Protein AF-0000000084545210 (afdb_homodimer)

pLDDT: mean 89.33, std 13.88, range [38.0, 98.88]

Organism: NCBI:txid1582439

Solvent-accessible surface area (backbone atoms only — not comparable to full-atom values): 15357 Å² total; per-residue (Å²): 129,87,79,55,38,31,64,78,63,39,42,67,84,65,51,70,41,52,32,75,40,27,39,23,60,49,23,38,51,28,49,75,68,40,41,64,48,37,37,26,18,59,96,79,32,74,47,21,37,39,42,34,61,42,50,30,52,59,26,36,36,63,65,52,62,51,75,41,38,40,52,81,65,37,47,68,79,57,68,67,43,48,46,83,38,36,47,64,56,51,52,50,49,27,61,76,70,69,48,58,71,39,41,21,38,52,97,73,33,80,64,24,36,40,36,55,63,57,50,37,48,62,20,70,78,45,77,46,71,65,32,44,50,51,34,51,57,47,43,66,66,66,61,80,89,129,88,78,55,37,31,64,80,62,40,42,69,87,65,51,70,43,53,33,75,42,28,39,25,61,50,22,38,49,28,51,76,68,39,41,62,48,35,37,25,18,58,96,77,32,74,47,21,37,39,41,33,60,41,48,31,51,60,25,37,37,64,66,52,62,51,74,42,39,41,53,80,64,38,46,68,78,56,67,65,42,50,45,82,38,37,47,65,58,51,52,51,50,27,61,76,70,70,49,57,69,38,41,21,37,52,97,72,32,80,63,23,36,38,36,55,64,56,50,38,49,60,19,68,80,52,64,47,71,65,31,42,51,52,34,52,58,48,41,66,66,68,62,82,89

Foldseek 3Di:
DPFAFLLNQFAQLAAEEEQQAFQVVVVVVCVVSVHFKYFYDHPQFGAFMDGVVLCVVVNVVVPHDRRDGNNVRTDDRAAAAERGHGVLVVLVCCLVVLHFKHFYDDPRHTRGIDGLVSLLVVLVVDDDPVSVVSNVSSVVSVPDD/DPFAFLLNQFAQLAAEEEQQAFQVVVVVVCVVSVHFKYFYDHPQFGAFMDGVVLCVVVNVVVPHDRRDGNNVRTDDRAAAAERGHGVLVVLVCCLVVLHFKHFYDDPRHGRGIDGLVSLLVVLVVDDDPVSVVSNVSSVVSVPDD

Structure (mmCIF, N/CA/C/O backbone):
data_AF-0000000084545210-model_v1
#
loop_
_entity.id
_entity.type
_entity.pdbx_description
1 polymer 'Signal-transduction protein'
#
loop_
_atom_site.group_PDB
_atom_site.id
_atom_site.type_symbol
_atom_site.label_atom_id
_atom_site.label_alt_id
_atom_site.label_comp_id
_atom_site.label_asym_id
_atom_site.label_entity_id
_atom_site.label_seq_id
_atom_site.pdbx_PDB_ins_code
_atom_site.Cartn_x
_atom_site.Cartn_y
_atom_site.Cartn_z
_atom_site.occupancy
_atom_site.B_iso_or_equiv
_atom_site.auth_seq_id
_atom_site.auth_comp_id
_atom_site.auth_asym_id
_atom_site.auth_atom_id
_atom_site.pdbx_PDB_model_num
ATOM 1 N N . MET A 1 1 ? -19.828 21.391 15.289 1 43 1 MET A N 1
ATOM 2 C CA . MET A 1 1 ? -18.703 20.672 14.672 1 43 1 MET A CA 1
ATOM 3 C C . MET A 1 1 ? -19.203 19.719 13.594 1 43 1 MET A C 1
ATOM 5 O O . MET A 1 1 ? -19.984 18.797 13.883 1 43 1 MET A O 1
ATOM 9 N N . ASP A 1 2 ? -19.297 20.219 12.328 1 61.5 2 ASP A N 1
ATOM 10 C CA . ASP A 1 2 ? -20.078 19.484 11.344 1 61.5 2 ASP A CA 1
ATOM 11 C C . ASP A 1 2 ? -19.453 18.125 11.055 1 61.5 2 ASP A C 1
ATOM 13 O O . ASP A 1 2 ? -18.234 18.016 10.922 1 61.5 2 ASP A O 1
ATOM 17 N N . ASN A 1 3 ? -20.047 17.016 11.617 1 80.12 3 ASN A N 1
ATOM 18 C CA . ASN A 1 3 ? -19.594 15.633 11.461 1 80.12 3 ASN A CA 1
ATOM 19 C C . ASN A 1 3 ? -19.422 15.266 9.992 1 80.12 3 ASN A C 1
ATOM 21 O O . ASN A 1 3 ? -20.281 15.547 9.164 1 80.12 3 ASN A O 1
ATOM 25 N N . THR A 1 4 ? -18.188 15.031 9.594 1 88.5 4 THR A N 1
ATOM 26 C CA . THR A 1 4 ? -17.969 14.469 8.273 1 88.5 4 THR A CA 1
ATOM 27 C C . THR A 1 4 ? -18.297 12.977 8.25 1 88.5 4 THR A C 1
ATOM 29 O O . THR A 1 4 ? -17.812 12.219 9.102 1 88.5 4 THR A O 1
ATOM 32 N N . PHE A 1 5 ? -19.172 12.602 7.293 1 94.19 5 PHE A N 1
ATOM 33 C CA . PHE A 1 5 ? -19.641 11.227 7.246 1 94.19 5 PHE A CA 1
ATOM 34 C C . PHE A 1 5 ? -18.828 10.414 6.238 1 94.19 5 PHE A C 1
ATOM 36 O O . PHE A 1 5 ? -18.281 10.969 5.289 1 94.19 5 PHE A O 1
ATOM 43 N N . VAL A 1 6 ? -18.781 9.086 6.48 1 95.75 6 VAL A N 1
ATOM 44 C CA . VAL A 1 6 ? -18.062 8.141 5.625 1 95.75 6 VAL A CA 1
ATOM 45 C C . VAL A 1 6 ? -18.562 8.273 4.188 1 95.75 6 VAL A C 1
ATOM 47 O O . VAL A 1 6 ? -17.766 8.273 3.248 1 95.75 6 VAL A O 1
ATOM 50 N N . SER A 1 7 ? -19.812 8.484 4.012 1 95.81 7 SER A N 1
ATOM 51 C CA . SER A 1 7 ? -20.422 8.578 2.691 1 95.81 7 SER A CA 1
ATOM 52 C C . SER A 1 7 ? -19.844 9.742 1.895 1 95.81 7 SER A C 1
ATOM 54 O O . SER A 1 7 ? -19.859 9.719 0.662 1 95.81 7 SER A O 1
ATOM 56 N N . GLN A 1 8 ? -19.297 10.703 2.525 1 93.19 8 GLN A N 1
ATOM 57 C CA . GLN A 1 8 ? -18.812 11.914 1.883 1 93.19 8 GLN A CA 1
ATOM 58 C C . GLN A 1 8 ? -17.359 11.758 1.45 1 93.19 8 GLN A C 1
ATOM 60 O O . GLN A 1 8 ? -16.844 12.555 0.665 1 93.19 8 GLN A O 1
ATOM 65 N N . VAL A 1 9 ? -16.703 10.727 1.947 1 91.56 9 VAL A N 1
ATOM 66 C CA . VAL A 1 9 ? -15.266 10.625 1.767 1 91.56 9 VAL A CA 1
ATOM 67 C C . VAL A 1 9 ? -14.93 9.352 0.999 1 91.56 9 VAL A C 1
ATOM 69 O O . VAL A 1 9 ? -13.953 9.305 0.246 1 91.56 9 VAL A O 1
ATOM 72 N N . MET A 1 10 ? -15.664 8.367 1.118 1 93.56 10 MET A N 1
ATOM 73 C CA . MET A 1 10 ? -15.359 7.035 0.615 1 93.56 10 MET A CA 1
ATOM 74 C C . MET A 1 10 ? -15.281 7.031 -0.908 1 93.56 10 MET A C 1
ATOM 76 O O . MET A 1 10 ? -15.883 7.879 -1.566 1 93.56 10 MET A O 1
ATOM 80 N N . SER A 1 11 ? -14.438 6.168 -1.413 1 93.75 11 SER A N 1
ATOM 81 C CA . SER A 1 11 ? -14.43 5.887 -2.846 1 93.75 11 SER A CA 1
ATOM 82 C C . SER A 1 11 ? -15.5 4.863 -3.213 1 93.75 11 SER A C 1
ATOM 84 O O . SER A 1 11 ? -15.789 3.957 -2.432 1 93.75 11 SER A O 1
ATOM 86 N N . LYS A 1 12 ? -16 4.949 -4.406 1 93.81 12 LYS A N 1
ATOM 87 C CA . LYS A 1 12 ? -17.031 4.016 -4.859 1 93.81 12 LYS A CA 1
ATOM 88 C C . LYS A 1 12 ? -16.422 2.939 -5.762 1 93.81 12 LYS A C 1
ATOM 90 O O . LYS A 1 12 ? -17.125 1.999 -6.156 1 93.81 12 LYS A O 1
ATOM 95 N N . ASN A 1 13 ? -15.211 3.072 -6.059 1 92.56 13 ASN A N 1
ATOM 96 C CA . ASN A 1 13 ? -14.516 2.104 -6.902 1 92.56 13 ASN A CA 1
ATOM 97 C C . ASN A 1 13 ? -14.016 0.912 -6.094 1 92.56 13 ASN A C 1
ATOM 99 O O . ASN A 1 13 ? -12.852 0.875 -5.688 1 92.56 13 ASN A O 1
ATOM 103 N N . VAL A 1 14 ? -14.914 -0.077 -5.879 1 96.25 14 VAL A N 1
ATOM 104 C CA . VAL A 1 14 ? -14.586 -1.249 -5.074 1 96.25 14 VAL A CA 1
ATOM 105 C C . VAL A 1 14 ? -14.703 -2.51 -5.926 1 96.25 14 VAL A C 1
ATOM 107 O O . VAL A 1 14 ? -15.719 -2.725 -6.59 1 96.25 14 VAL A O 1
ATOM 110 N N . LEU A 1 15 ? -13.695 -3.256 -5.941 1 97.56 15 LEU A N 1
ATOM 111 C CA . LEU A 1 15 ? -13.734 -4.543 -6.625 1 97.56 15 LEU A CA 1
ATOM 112 C C . LEU A 1 15 ? -14.234 -5.641 -5.691 1 97.56 15 LEU A C 1
ATOM 114 O O . LEU A 1 15 ? -13.758 -5.766 -4.559 1 97.56 15 LEU A O 1
ATOM 118 N N . THR A 1 16 ? -15.195 -6.367 -6.105 1 97.94 16 THR A N 1
ATOM 119 C CA . THR A 1 16 ? -15.664 -7.566 -5.41 1 97.94 16 THR A CA 1
ATOM 120 C C . THR A 1 16 ? -15.43 -8.805 -6.266 1 97.94 16 THR A C 1
ATOM 122 O O . THR A 1 16 ? -15.43 -8.727 -7.496 1 97.94 16 THR A O 1
ATOM 125 N N . ALA A 1 17 ? -15.227 -9.938 -5.66 1 98.44 17 ALA A N 1
ATOM 126 C CA . ALA A 1 17 ? -15.031 -11.195 -6.367 1 98.44 17 ALA A CA 1
ATOM 127 C C . ALA A 1 17 ? -15.594 -12.367 -5.562 1 98.44 17 ALA A C 1
ATOM 129 O O . ALA A 1 17 ? -15.477 -12.398 -4.336 1 98.44 17 ALA A O 1
ATOM 130 N N . ASP A 1 18 ? -16.125 -13.305 -6.289 1 98.69 18 ASP A N 1
ATOM 131 C CA . ASP A 1 18 ? -16.578 -14.523 -5.633 1 98.69 18 ASP A CA 1
ATOM 132 C C . ASP A 1 18 ? -15.414 -15.305 -5.031 1 98.69 18 ASP A C 1
ATOM 134 O O . ASP A 1 18 ? -14.32 -15.32 -5.598 1 98.69 18 ASP A O 1
ATOM 138 N N . LYS A 1 19 ? -15.672 -16.016 -3.93 1 98.56 19 LYS A N 1
ATOM 139 C CA . LYS A 1 19 ? -14.625 -16.719 -3.201 1 98.56 19 LYS A CA 1
ATOM 140 C C . LYS A 1 19 ? -13.953 -17.766 -4.086 1 98.56 19 LYS A C 1
ATOM 142 O O . LYS A 1 19 ? -12.828 -18.188 -3.816 1 98.56 19 LYS A O 1
ATOM 147 N N . SER A 1 20 ? -14.594 -18.188 -5.172 1 98.69 20 SER A N 1
ATOM 148 C CA . SER A 1 20 ? -14.086 -19.25 -6.023 1 98.69 20 SER A CA 1
ATOM 149 C C . SER A 1 20 ? -13.227 -18.703 -7.152 1 98.69 20 SER A C 1
ATOM 151 O O . SER A 1 20 ? -12.633 -19.469 -7.918 1 98.69 20 SER A O 1
ATOM 153 N N . THR A 1 21 ? -13.18 -17.391 -7.273 1 98.62 21 THR A N 1
ATOM 154 C CA . THR A 1 21 ? -12.375 -16.781 -8.32 1 98.62 21 THR A CA 1
ATOM 155 C C . THR A 1 21 ? -10.891 -17.062 -8.094 1 98.62 21 THR A C 1
ATOM 157 O O . THR A 1 21 ? -10.422 -17.047 -6.949 1 98.62 21 THR A O 1
ATOM 160 N N . SER A 1 22 ? -10.094 -17.328 -9.109 1 98.81 22 SER A N 1
ATOM 161 C CA . SER A 1 22 ? -8.672 -17.625 -8.977 1 98.81 22 SER A CA 1
ATOM 162 C C . SER A 1 22 ? -7.875 -16.391 -8.602 1 98.81 22 SER A C 1
ATOM 164 O O . SER A 1 22 ? -8.281 -15.266 -8.922 1 98.81 22 SER A O 1
ATOM 166 N N . LEU A 1 23 ? -6.781 -16.609 -8.016 1 98.69 23 LEU A N 1
ATOM 167 C CA . LEU A 1 23 ? -5.875 -15.523 -7.645 1 98.69 23 LEU A CA 1
ATOM 168 C C . LEU A 1 23 ? -5.441 -14.734 -8.875 1 98.69 23 LEU A C 1
ATOM 170 O O . LEU A 1 23 ? -5.371 -13.5 -8.828 1 98.69 23 LEU A O 1
ATOM 174 N N . GLN A 1 24 ? -5.137 -15.383 -9.969 1 98.88 24 GLN A N 1
ATOM 175 C CA . GLN A 1 24 ? -4.688 -14.695 -11.172 1 98.88 24 GLN A CA 1
ATOM 176 C C . GLN A 1 24 ? -5.789 -13.805 -11.742 1 98.88 24 GLN A C 1
ATOM 178 O O . GLN A 1 24 ? -5.539 -12.656 -12.102 1 98.88 24 GLN A O 1
ATOM 183 N N . ASP A 1 25 ? -7.004 -14.367 -11.828 1 98.81 25 ASP A N 1
ATOM 184 C CA . ASP A 1 25 ? -8.125 -13.586 -12.352 1 98.81 25 ASP A CA 1
ATOM 185 C C . ASP A 1 25 ? -8.359 -12.336 -11.508 1 98.81 25 ASP A C 1
ATOM 187 O O . ASP A 1 25 ? -8.594 -11.258 -12.047 1 98.81 25 ASP A O 1
ATOM 191 N N . VAL A 1 26 ? -8.289 -12.523 -10.211 1 98.81 26 VAL A N 1
ATOM 192 C CA . VAL A 1 26 ? -8.492 -11.398 -9.312 1 98.81 26 VAL A CA 1
ATOM 193 C C . VAL A 1 26 ? -7.387 -10.367 -9.508 1 98.81 26 VAL A C 1
ATOM 195 O O . VAL A 1 26 ? -7.656 -9.164 -9.578 1 98.81 26 VAL A O 1
ATOM 198 N N . ALA A 1 27 ? -6.164 -10.797 -9.586 1 98.75 27 ALA A N 1
ATOM 199 C CA . ALA A 1 27 ? -5.039 -9.891 -9.797 1 98.75 27 ALA A CA 1
ATOM 200 C C . ALA A 1 27 ? -5.211 -9.094 -11.086 1 98.75 27 ALA A C 1
ATOM 202 O O . ALA A 1 27 ? -4.91 -7.898 -11.125 1 98.75 27 ALA A O 1
ATOM 203 N N . GLN A 1 28 ? -5.695 -9.734 -12.117 1 98.81 28 GLN A N 1
ATOM 204 C CA . GLN A 1 28 ? -5.938 -9.062 -13.383 1 98.81 28 GLN A CA 1
ATOM 205 C C . GLN A 1 28 ? -6.992 -7.973 -13.234 1 98.81 28 GLN A C 1
ATOM 207 O O . GLN A 1 28 ? -6.852 -6.887 -13.805 1 98.81 28 GLN A O 1
ATOM 212 N N . LYS A 1 29 ? -8.008 -8.305 -12.531 1 98.56 29 LYS A N 1
ATOM 213 C CA . LYS A 1 29 ? -9.07 -7.324 -12.305 1 98.56 29 LYS A CA 1
ATOM 214 C C . LYS A 1 29 ? -8.562 -6.152 -11.469 1 98.56 29 LYS A C 1
ATOM 216 O O . LYS A 1 29 ? -8.898 -4.996 -11.742 1 98.56 29 LYS A O 1
ATOM 221 N N . MET A 1 30 ? -7.793 -6.449 -10.438 1 97.94 30 MET A N 1
ATOM 222 C CA . MET A 1 30 ? -7.203 -5.395 -9.617 1 97.94 30 MET A CA 1
ATOM 223 C C . MET A 1 30 ? -6.324 -4.477 -10.453 1 97.94 30 MET A C 1
ATOM 225 O O . MET A 1 30 ? -6.371 -3.254 -10.305 1 97.94 30 MET A O 1
ATOM 229 N N . LYS A 1 31 ? -5.531 -5.07 -11.297 1 97.62 31 LYS A N 1
ATOM 230 C CA . LYS A 1 31 ? -4.68 -4.316 -12.211 1 97.62 31 LYS A CA 1
ATOM 231 C C . LYS A 1 31 ? -5.512 -3.426 -13.133 1 97.62 31 LYS A C 1
ATOM 233 O O . LYS A 1 31 ? -5.227 -2.236 -13.281 1 97.62 31 LYS A O 1
ATOM 238 N N . LYS A 1 32 ? -6.535 -3.988 -13.703 1 97.31 32 LYS A N 1
ATOM 239 C CA . LYS A 1 32 ? -7.395 -3.281 -14.648 1 97.31 32 LYS A CA 1
ATOM 240 C C . LYS A 1 32 ? -8.102 -2.107 -13.977 1 97.31 32 LYS A C 1
ATOM 242 O O . LYS A 1 32 ? -8.188 -1.019 -14.547 1 97.31 32 LYS A O 1
ATOM 247 N N . MET A 1 33 ? -8.555 -2.312 -12.781 1 95.69 33 MET A N 1
ATOM 248 C CA . MET A 1 33 ? -9.336 -1.301 -12.07 1 95.69 33 MET A CA 1
ATOM 249 C C . MET A 1 33 ? -8.422 -0.391 -11.25 1 95.69 33 MET A C 1
ATOM 251 O O . MET A 1 33 ? -8.891 0.581 -10.656 1 95.69 33 MET A O 1
ATOM 255 N N . SER A 1 34 ? -7.176 -0.734 -11.148 1 94.06 34 SER A N 1
ATOM 256 C CA . SER A 1 34 ? -6.191 0.022 -10.383 1 94.06 34 SER A CA 1
ATOM 257 C C . SER A 1 34 ? -6.613 0.145 -8.922 1 94.06 34 SER A C 1
ATOM 259 O O . SER A 1 34 ? -6.609 1.242 -8.359 1 94.06 34 SER A O 1
ATOM 261 N N . VAL A 1 35 ? -6.965 -0.984 -8.312 1 94.25 35 VAL A N 1
ATOM 262 C CA . VAL A 1 35 ? -7.328 -1.016 -6.898 1 94.25 35 VAL A CA 1
ATOM 263 C C . VAL A 1 35 ? -6.359 -1.915 -6.137 1 94.25 35 VAL A C 1
ATOM 265 O O . VAL A 1 35 ? -5.816 -2.871 -6.695 1 94.25 35 VAL A O 1
ATOM 268 N N . GLY A 1 36 ? -6.16 -1.625 -4.852 1 94.88 36 GLY A N 1
ATOM 269 C CA . GLY A 1 36 ? -5.16 -2.32 -4.055 1 94.88 36 GLY A CA 1
ATOM 270 C C . GLY A 1 36 ? -5.746 -3.424 -3.193 1 94.88 36 GLY A C 1
ATOM 271 O O . GLY A 1 36 ? -5.047 -4.004 -2.361 1 94.88 36 GLY A O 1
ATOM 272 N N . CYS A 1 37 ? -7.059 -3.639 -3.328 1 96.94 37 CYS A N 1
ATOM 273 C CA . CYS A 1 37 ? -7.688 -4.711 -2.564 1 96.94 37 CYS A CA 1
ATOM 274 C C . CYS A 1 37 ? -8.953 -5.207 -3.256 1 96.94 37 CYS A C 1
ATOM 276 O O . CYS A 1 37 ? -9.438 -4.574 -4.195 1 96.94 37 CYS A O 1
ATOM 278 N N . VAL A 1 38 ? -9.43 -6.328 -2.832 1 98.31 38 VAL A N 1
ATOM 279 C CA . VAL A 1 38 ? -10.664 -6.934 -3.332 1 98.31 38 VAL A CA 1
ATOM 280 C C . VAL A 1 38 ? -11.492 -7.469 -2.164 1 98.31 38 VAL A C 1
ATOM 282 O O . VAL A 1 38 ? -10.945 -8.055 -1.229 1 98.31 38 VAL A O 1
ATOM 285 N N . VAL A 1 39 ? -12.758 -7.16 -2.186 1 98.56 39 VAL A N 1
ATOM 286 C CA . VAL A 1 39 ? -13.68 -7.746 -1.221 1 98.56 39 VAL A CA 1
ATOM 287 C C . VAL A 1 39 ? -14.203 -9.078 -1.75 1 98.56 39 VAL A C 1
ATOM 289 O O . VAL A 1 39 ? -14.664 -9.164 -2.891 1 98.56 39 VAL A O 1
ATOM 292 N N . VAL A 1 40 ? -14.094 -10.094 -0.958 1 98.75 40 VAL A N 1
ATOM 293 C CA . VAL A 1 40 ? -14.484 -11.438 -1.354 1 98.75 40 VAL A CA 1
ATOM 294 C C . VAL A 1 40 ? -15.922 -11.711 -0.926 1 98.75 40 VAL A C 1
ATOM 296 O O . VAL A 1 40 ? -16.312 -11.375 0.195 1 98.75 40 VAL A O 1
ATOM 299 N N . THR A 1 41 ? -16.688 -12.297 -1.839 1 98.38 41 THR A N 1
ATOM 300 C CA . THR A 1 41 ? -18.094 -12.555 -1.561 1 98.38 41 THR A CA 1
ATOM 301 C C . THR A 1 41 ? -18.391 -14.047 -1.642 1 98.38 41 THR A C 1
ATOM 303 O O . THR A 1 41 ? -17.656 -14.805 -2.289 1 98.38 41 THR A O 1
ATOM 306 N N . ASP A 1 42 ? -19.297 -14.531 -0.894 1 97.62 42 ASP A N 1
ATOM 307 C CA . ASP A 1 42 ? -19.938 -15.836 -0.984 1 97.62 42 ASP A CA 1
ATOM 308 C C . ASP A 1 42 ? -21.453 -15.68 -1.179 1 97.62 42 ASP A C 1
ATOM 310 O O . ASP A 1 42 ? -22.141 -15.18 -0.294 1 97.62 42 ASP A O 1
ATOM 314 N N . GLN A 1 43 ? -21.953 -16.109 -2.383 1 95.5 43 GLN A N 1
ATOM 315 C CA . GLN A 1 43 ? -23.375 -15.914 -2.703 1 95.5 43 GLN A CA 1
ATOM 316 C C . GLN A 1 43 ? -23.781 -14.453 -2.539 1 95.5 43 GLN A C 1
ATOM 318 O O . GLN A 1 43 ? -24.766 -14.156 -1.856 1 95.5 43 GLN A O 1
ATOM 323 N N . SER A 1 44 ? -22.953 -13.531 -2.977 1 93.81 44 SER A N 1
ATOM 324 C CA . SER A 1 44 ? -23.203 -12.094 -3.064 1 93.81 44 SER A CA 1
ATOM 325 C C . SER A 1 44 ? -23.094 -11.43 -1.695 1 93.81 44 SER A C 1
ATOM 327 O O . SER A 1 44 ? -23.359 -10.234 -1.556 1 93.81 44 SER A O 1
ATOM 329 N N . LYS A 1 45 ? -22.703 -12.203 -0.697 1 96.12 45 LYS A N 1
ATOM 330 C CA . LYS A 1 45 ? -22.469 -11.641 0.63 1 96.12 45 LYS A CA 1
ATOM 331 C C . LYS A 1 45 ? -20.984 -11.422 0.877 1 96.12 45 LYS A C 1
ATOM 333 O O . LYS A 1 45 ? -20.172 -12.336 0.709 1 96.12 45 LYS A O 1
ATOM 338 N N . PRO A 1 46 ? -20.703 -10.188 1.219 1 98 46 PRO A N 1
ATOM 339 C CA . PRO A 1 46 ? -19.281 -9.938 1.517 1 98 46 PRO A CA 1
ATOM 340 C C . PRO A 1 46 ? -18.797 -10.695 2.752 1 98 46 PRO A C 1
ATOM 342 O O . PRO A 1 46 ? -19.406 -10.586 3.822 1 98 46 PRO A O 1
ATOM 345 N N . ILE A 1 47 ? -17.641 -11.43 2.621 1 97.69 47 ILE A N 1
ATOM 346 C CA . ILE A 1 47 ? -17.25 -12.305 3.725 1 97.69 47 ILE A CA 1
ATOM 347 C C . ILE A 1 47 ? -15.789 -12.07 4.086 1 97.69 47 ILE A C 1
ATOM 349 O O . ILE A 1 47 ? -15.32 -12.539 5.125 1 97.69 47 ILE A O 1
ATOM 353 N N . GLY A 1 48 ? -15.016 -11.406 3.281 1 98.12 48 GLY A N 1
ATOM 354 C CA . GLY A 1 48 ? -13.602 -11.195 3.557 1 98.12 48 GLY A CA 1
ATOM 355 C C . GLY A 1 48 ? -12.953 -10.188 2.625 1 98.12 48 GLY A C 1
ATOM 356 O O . GLY A 1 48 ? -13.641 -9.516 1.853 1 98.12 48 GLY A O 1
ATOM 357 N N . ILE A 1 49 ? -11.633 -10.078 2.773 1 98.5 49 ILE A N 1
ATOM 358 C CA . ILE A 1 49 ? -10.891 -9.102 1.979 1 98.5 49 ILE A CA 1
ATOM 359 C C . ILE A 1 49 ? -9.484 -9.625 1.696 1 98.5 49 ILE A C 1
ATOM 361 O O . ILE A 1 49 ? -8.906 -10.336 2.518 1 98.5 49 ILE A O 1
ATOM 365 N N . VAL A 1 50 ? -8.961 -9.344 0.505 1 98.44 50 VAL A N 1
ATOM 366 C CA . VAL A 1 50 ? -7.578 -9.625 0.126 1 98.44 50 VAL A CA 1
ATOM 367 C C . VAL A 1 50 ? -6.914 -8.344 -0.373 1 98.44 50 VAL A C 1
ATOM 369 O O . VAL A 1 50 ? -7.492 -7.609 -1.182 1 98.44 50 VAL A O 1
ATOM 372 N N . THR A 1 51 ? -5.746 -8.062 0.137 1 96.94 51 THR A N 1
ATOM 373 C CA . THR A 1 51 ? -5.02 -6.852 -0.239 1 96.94 51 THR A CA 1
ATOM 374 C C . THR A 1 51 ? -3.766 -7.203 -1.036 1 96.94 51 THR A C 1
ATOM 376 O O . THR A 1 51 ? -3.438 -8.383 -1.202 1 96.94 51 THR A O 1
ATOM 379 N N . GLU A 1 52 ? -3.111 -6.176 -1.562 1 97 52 GLU A N 1
ATOM 380 C CA . GLU A 1 52 ? -1.835 -6.367 -2.242 1 97 52 GLU A CA 1
ATOM 381 C C . GLU A 1 52 ? -0.821 -7.055 -1.332 1 97 52 GLU A C 1
ATOM 383 O O . GLU A 1 52 ? -0.076 -7.93 -1.772 1 97 52 GLU A O 1
ATOM 388 N N . ARG A 1 53 ? -0.847 -6.672 -0.094 1 96.06 53 ARG A N 1
ATOM 389 C CA . ARG A 1 53 ? 0.046 -7.293 0.879 1 96.06 53 ARG A CA 1
ATOM 390 C C . ARG A 1 53 ? -0.212 -8.797 0.979 1 96.06 53 ARG A C 1
ATOM 392 O O . ARG A 1 53 ? 0.726 -9.586 1.111 1 96.06 53 ARG A O 1
ATOM 399 N N . ASP A 1 54 ? -1.379 -9.18 0.926 1 97.44 54 ASP A N 1
ATOM 400 C CA . ASP A 1 54 ? -1.732 -10.594 1.004 1 97.44 54 ASP A CA 1
ATOM 401 C C . ASP A 1 54 ? -1.146 -11.367 -0.172 1 97.44 54 ASP A C 1
ATOM 403 O O . ASP A 1 54 ? -0.773 -12.531 -0.028 1 97.44 54 ASP A O 1
ATOM 407 N N . PHE A 1 55 ? -1.087 -10.75 -1.362 1 98.5 55 PHE A N 1
ATOM 408 C CA . PHE A 1 55 ? -0.483 -11.406 -2.514 1 98.5 55 PHE A CA 1
ATOM 409 C C . PHE A 1 55 ? 0.991 -11.695 -2.26 1 98.5 55 PHE A C 1
ATOM 411 O O . PHE A 1 55 ? 1.524 -12.695 -2.746 1 98.5 55 PHE A O 1
ATOM 418 N N . VAL A 1 56 ? 1.584 -10.852 -1.461 1 98.44 56 VAL A N 1
ATOM 419 C CA . VAL A 1 56 ? 2.988 -11.055 -1.126 1 98.44 56 VAL A CA 1
ATOM 420 C C . VAL A 1 56 ? 3.107 -12.102 -0.019 1 98.44 56 VAL A C 1
ATOM 422 O O . VAL A 1 56 ? 3.812 -13.102 -0.174 1 98.44 56 VAL A O 1
ATOM 425 N N . THR A 1 57 ? 2.348 -11.922 1.084 1 98.25 57 THR A N 1
ATOM 426 C CA . THR A 1 57 ? 2.604 -12.664 2.316 1 98.25 57 THR A CA 1
ATOM 427 C C . THR A 1 57 ? 1.889 -14.008 2.299 1 98.25 57 THR A C 1
ATOM 429 O O . THR A 1 57 ? 2.389 -14.992 2.854 1 98.25 57 THR A O 1
ATOM 432 N N . LYS A 1 58 ? 0.773 -14.047 1.637 1 98.31 58 LYS A N 1
ATOM 433 C CA . LYS A 1 58 ? -0.035 -15.258 1.719 1 98.31 58 LYS A CA 1
ATOM 434 C C . LYS A 1 58 ? 0.02 -16.047 0.412 1 98.31 58 LYS A C 1
ATOM 436 O O . LYS A 1 58 ? -0.32 -17.234 0.38 1 98.31 58 LYS A O 1
ATOM 441 N N . VAL A 1 59 ? 0.387 -15.414 -0.667 1 98.56 59 VAL A N 1
ATOM 442 C CA . VAL A 1 59 ? 0.39 -16.094 -1.954 1 98.56 59 VAL A CA 1
ATOM 443 C C . VAL A 1 59 ? 1.827 -16.391 -2.387 1 98.56 59 VAL A C 1
ATOM 445 O O . VAL A 1 59 ? 2.283 -17.531 -2.334 1 98.56 59 VAL A O 1
ATOM 448 N N . ALA A 1 60 ? 2.576 -15.367 -2.658 1 98.62 60 ALA A N 1
ATOM 449 C CA . ALA A 1 60 ? 3.926 -15.523 -3.195 1 98.62 60 ALA A CA 1
ATOM 450 C C . ALA A 1 60 ? 4.852 -16.172 -2.168 1 98.62 60 ALA A C 1
ATOM 452 O O . ALA A 1 60 ? 5.57 -17.125 -2.482 1 98.62 60 ALA A O 1
ATOM 453 N N . ALA A 1 61 ? 4.852 -15.648 -0.905 1 98.69 61 ALA A N 1
ATOM 454 C CA . ALA A 1 61 ? 5.738 -16.156 0.137 1 98.69 61 ALA A CA 1
ATOM 455 C C . ALA A 1 61 ? 5.449 -17.625 0.428 1 98.69 61 ALA A C 1
ATOM 457 O O . ALA A 1 61 ? 6.355 -18.391 0.775 1 98.69 61 ALA A O 1
ATOM 458 N N . GLU A 1 62 ? 4.211 -18.016 0.25 1 98.44 62 GLU A N 1
ATOM 459 C CA . GLU A 1 62 ? 3.795 -19.375 0.59 1 98.44 62 GLU A CA 1
ATOM 460 C C . GLU A 1 62 ? 3.846 -20.281 -0.63 1 98.44 62 GLU A C 1
ATOM 462 O O . GLU A 1 62 ? 3.578 -21.484 -0.525 1 98.44 62 GLU A O 1
ATOM 467 N N . GLY A 1 63 ? 4.152 -19.766 -1.751 1 98.19 63 GLY A N 1
ATOM 468 C CA . GLY A 1 63 ? 4.277 -20.547 -2.967 1 98.19 63 GLY A CA 1
ATOM 469 C C . GLY A 1 63 ? 2.949 -21.078 -3.477 1 98.19 63 GLY A C 1
ATOM 470 O O . GLY A 1 63 ? 2.881 -22.172 -4.035 1 98.19 63 GLY A O 1
ATOM 471 N N . ARG A 1 64 ? 1.899 -20.375 -3.275 1 97.81 64 ARG A N 1
ATOM 472 C CA . ARG A 1 64 ? 0.581 -20.828 -3.711 1 97.81 64 ARG A CA 1
ATOM 473 C C . ARG A 1 64 ? 0.414 -20.656 -5.219 1 97.81 64 ARG A C 1
ATOM 475 O O . ARG A 1 64 ? 0.756 -19.609 -5.77 1 97.81 64 ARG A O 1
ATOM 482 N N . PRO A 1 65 ? -0.142 -21.672 -5.844 1 97.62 65 PRO A N 1
ATOM 483 C CA . PRO A 1 65 ? -0.424 -21.531 -7.27 1 97.62 65 PRO A CA 1
ATOM 484 C C . PRO A 1 65 ? -1.479 -20.453 -7.555 1 97.62 65 PRO A C 1
ATOM 486 O O . PRO A 1 65 ? -2.406 -20.281 -6.762 1 97.62 65 PRO A O 1
ATOM 489 N N . LEU A 1 66 ? -1.396 -19.875 -8.711 1 98 66 LEU A N 1
ATOM 490 C CA . LEU A 1 66 ? -2.246 -18.75 -9.039 1 98 66 LEU A CA 1
ATOM 491 C C . LEU A 1 66 ? -3.652 -19.203 -9.414 1 98 66 LEU A C 1
ATOM 493 O O . LEU A 1 66 ? -4.574 -18.391 -9.5 1 98 66 LEU A O 1
ATOM 497 N N . PHE A 1 67 ? -3.812 -20.469 -9.578 1 97.94 67 PHE A N 1
ATOM 498 C CA . PHE A 1 67 ? -5.152 -20.984 -9.82 1 97.94 67 PHE A CA 1
ATOM 499 C C . PHE A 1 67 ? -5.895 -21.203 -8.508 1 97.94 67 PHE A C 1
ATOM 501 O O . PHE A 1 67 ? -7.082 -21.547 -8.508 1 97.94 67 PHE A O 1
ATOM 508 N N . THR A 1 68 ? -5.215 -21 -7.367 1 98.19 68 THR A N 1
ATOM 509 C CA . THR A 1 68 ? -5.844 -21.094 -6.055 1 98.19 68 THR A CA 1
ATOM 510 C C . THR A 1 68 ? -7.02 -20.141 -5.949 1 98.19 68 THR A C 1
ATOM 512 O O . THR A 1 68 ? -6.973 -19.031 -6.484 1 98.19 68 THR A O 1
ATOM 515 N N . GLU A 1 69 ? -8.047 -20.578 -5.273 1 98.75 69 GLU A N 1
ATOM 516 C CA . GLU A 1 69 ? -9.219 -19.734 -5.059 1 98.75 69 GLU A CA 1
ATOM 517 C C . GLU A 1 69 ? -8.922 -18.609 -4.07 1 98.75 69 GLU A C 1
ATOM 519 O O . GLU A 1 69 ? -8.25 -18.828 -3.057 1 98.75 69 GLU A O 1
ATOM 524 N N . ILE A 1 70 ? -9.43 -17.391 -4.406 1 98.75 70 ILE A N 1
ATOM 525 C CA . ILE A 1 70 ? -9.125 -16.203 -3.615 1 98.75 70 ILE A CA 1
ATOM 526 C C . ILE A 1 70 ? -9.656 -16.375 -2.195 1 98.75 70 ILE A C 1
ATOM 528 O O . ILE A 1 70 ? -9.078 -15.859 -1.24 1 98.75 70 ILE A O 1
ATOM 532 N N . GLY A 1 71 ? -10.711 -17.125 -2.008 1 98.56 71 GLY A N 1
ATOM 533 C CA . GLY A 1 71 ? -11.281 -17.375 -0.698 1 98.56 71 GLY A CA 1
ATOM 534 C C . GLY A 1 71 ? -10.312 -18.062 0.255 1 98.56 71 GLY A C 1
ATOM 535 O O . GLY A 1 71 ? -10.461 -17.953 1.475 1 98.56 71 GLY A O 1
ATOM 536 N N . GLU A 1 72 ? -9.305 -18.766 -0.237 1 98.31 72 GLU A N 1
ATOM 537 C CA . GLU A 1 72 ? -8.352 -19.516 0.571 1 98.31 72 GLU A CA 1
ATOM 538 C C . GLU A 1 72 ? -7.348 -18.594 1.242 1 98.31 72 GLU A C 1
ATOM 540 O O . GLU A 1 72 ? -6.668 -18.984 2.191 1 98.31 72 GLU A O 1
ATOM 545 N N . VAL A 1 73 ? -7.27 -17.359 0.742 1 98.25 73 VAL A N 1
ATOM 546 C CA . VAL A 1 73 ? -6.219 -16.5 1.266 1 98.25 73 VAL A CA 1
ATOM 547 C C . VAL A 1 73 ? -6.84 -15.234 1.864 1 98.25 73 VAL A C 1
ATOM 549 O O . VAL A 1 73 ? -6.125 -14.367 2.383 1 98.25 73 VAL A O 1
ATOM 552 N N . MET A 1 74 ? -8.109 -15.078 1.769 1 98.25 74 MET A N 1
ATOM 553 C CA . MET A 1 74 ? -8.758 -13.859 2.244 1 98.25 74 MET A CA 1
ATOM 554 C C . MET A 1 74 ? -8.695 -13.766 3.766 1 98.25 74 MET A C 1
ATOM 556 O O . MET A 1 74 ? -8.609 -14.781 4.449 1 98.25 74 MET A O 1
ATOM 560 N N . SER A 1 75 ? -8.633 -12.586 4.266 1 97.19 75 SER A N 1
ATOM 561 C CA . SER A 1 75 ? -8.844 -12.352 5.688 1 97.19 75 SER A CA 1
ATOM 562 C C . SER A 1 75 ? -10.328 -12.305 6.023 1 97.19 75 SER A C 1
ATOM 564 O O . SER A 1 75 ? -11.117 -11.711 5.289 1 97.19 75 SER A O 1
ATOM 566 N N . SER A 1 76 ? -10.727 -12.891 7.043 1 96.56 76 SER A N 1
ATOM 567 C CA . SER A 1 76 ? -12.102 -13 7.516 1 96.56 76 SER A CA 1
ATOM 568 C C . SER A 1 76 ? -12.164 -13.008 9.039 1 96.56 76 SER A C 1
ATOM 570 O O . SER A 1 76 ? -11.25 -13.516 9.695 1 96.56 76 SER A O 1
ATOM 572 N N . PRO A 1 77 ? -13.281 -12.445 9.766 1 96.19 77 PRO A N 1
ATOM 573 C CA . PRO A 1 77 ? -14.461 -11.836 9.148 1 96.19 77 PRO A CA 1
ATOM 574 C C . PRO A 1 77 ? -14.164 -10.453 8.555 1 96.19 77 PRO A C 1
ATOM 576 O O . PRO A 1 77 ? -13.172 -9.82 8.922 1 96.19 77 PRO A O 1
ATOM 579 N N . LEU A 1 78 ? -14.977 -10.07 7.625 1 97.62 78 LEU A N 1
ATOM 580 C CA . LEU A 1 78 ? -14.852 -8.75 7.016 1 97.62 78 LEU A CA 1
ATOM 581 C C . LEU A 1 78 ? -15.281 -7.656 7.988 1 97.62 78 LEU A C 1
ATOM 583 O O . LEU A 1 78 ? -16.391 -7.699 8.516 1 97.62 78 LEU A O 1
ATOM 587 N N . ILE A 1 79 ? -14.469 -6.742 8.266 1 97.62 79 ILE A N 1
ATOM 588 C CA . ILE A 1 79 ? -14.805 -5.57 9.07 1 97.62 79 ILE A CA 1
ATOM 589 C C . ILE A 1 79 ? -15.32 -4.457 8.156 1 97.62 79 ILE A C 1
ATOM 591 O O . ILE A 1 79 ? -14.688 -4.129 7.152 1 97.62 79 ILE A O 1
ATOM 595 N N . THR A 1 80 ? -16.453 -3.93 8.492 1 98.19 80 THR A N 1
ATOM 596 C CA . THR A 1 80 ? -17.078 -2.914 7.652 1 98.19 80 THR A CA 1
ATOM 597 C C . THR A 1 80 ? -17.562 -1.739 8.492 1 98.19 80 THR A C 1
ATOM 599 O O . THR A 1 80 ? -17.531 -1.793 9.727 1 98.19 80 THR A O 1
ATOM 602 N N . ILE A 1 81 ? -18 -0.708 7.848 1 98.12 81 ILE A N 1
ATOM 603 C CA . ILE A 1 81 ? -18.594 0.466 8.477 1 98.12 81 ILE A CA 1
ATOM 604 C C . ILE A 1 81 ? -19.781 0.952 7.656 1 98.12 81 ILE A C 1
ATOM 606 O O . ILE A 1 81 ? -19.828 0.747 6.441 1 98.12 81 ILE A O 1
ATOM 610 N N . SER A 1 82 ? -20.719 1.571 8.305 1 98.12 82 SER A N 1
ATOM 611 C CA . SER A 1 82 ? -21.875 2.158 7.629 1 98.12 82 SER A CA 1
ATOM 612 C C . SER A 1 82 ? -21.531 3.512 7.016 1 98.12 82 SER A C 1
ATOM 614 O O . SER A 1 82 ? -20.75 4.277 7.59 1 98.12 82 SER A O 1
ATOM 616 N N . PRO A 1 83 ? -22.172 3.83 5.852 1 97.38 83 PRO A N 1
ATOM 617 C CA . PRO A 1 83 ? -21.938 5.145 5.254 1 97.38 83 PRO A CA 1
ATOM 618 C C . PRO A 1 83 ? -22.438 6.293 6.133 1 97.38 83 PRO A C 1
ATOM 620 O O . PRO A 1 83 ? -22.031 7.441 5.938 1 97.38 83 PRO A O 1
ATOM 623 N N . GLU A 1 84 ? -23.25 5.953 7.09 1 96.94 84 GLU A N 1
ATOM 624 C CA . GLU A 1 84 ? -23.859 6.984 7.934 1 96.94 84 GLU A CA 1
ATOM 625 C C . GLU A 1 84 ? -22.984 7.281 9.148 1 96.94 84 GLU A C 1
ATOM 627 O O . GLU A 1 84 ? -23.25 8.219 9.898 1 96.94 84 GLU A O 1
ATOM 632 N N . GLU A 1 85 ? -21.969 6.496 9.352 1 96.12 85 GLU A N 1
ATOM 633 C CA . GLU A 1 85 ? -21.047 6.73 10.461 1 96.12 85 GLU A CA 1
ATOM 634 C C . GLU A 1 85 ? -20.031 7.816 10.125 1 96.12 85 GLU A C 1
ATOM 636 O O . GLU A 1 85 ? -19.859 8.172 8.953 1 96.12 85 GLU A O 1
ATOM 641 N N . THR A 1 86 ? -19.391 8.383 11.125 1 92.94 86 THR A N 1
ATOM 642 C CA . THR A 1 86 ? -18.469 9.492 10.938 1 92.94 86 THR A CA 1
ATOM 643 C C . THR A 1 86 ? -17.062 8.984 10.633 1 92.94 86 THR A C 1
ATOM 645 O O . THR A 1 86 ? -16.75 7.816 10.891 1 92.94 86 THR A O 1
ATOM 648 N N . ILE A 1 87 ? -16.25 9.875 10.062 1 90.44 87 ILE A N 1
ATOM 649 C CA . ILE A 1 87 ? -14.852 9.531 9.797 1 90.44 87 ILE A CA 1
ATOM 650 C C . ILE A 1 87 ? -14.125 9.289 11.117 1 90.44 87 ILE A C 1
ATOM 652 O O . ILE A 1 87 ? -13.172 8.508 11.172 1 90.44 87 ILE A O 1
ATOM 656 N N . TRP A 1 88 ? -14.547 9.922 12.156 1 87.62 88 TRP A N 1
ATOM 657 C CA . TRP A 1 88 ? -14 9.633 13.477 1 87.62 88 TRP A CA 1
ATOM 658 C C . TRP A 1 88 ? -14.195 8.164 13.844 1 87.62 88 TRP A C 1
ATOM 660 O O . TRP A 1 88 ? -13.25 7.496 14.266 1 87.62 88 TRP A O 1
ATOM 670 N N . GLU A 1 89 ? -15.406 7.703 13.672 1 92.38 89 GLU A N 1
ATOM 671 C CA . GLU A 1 89 ? -15.695 6.301 13.953 1 92.38 89 GLU A CA 1
ATOM 672 C C . GLU A 1 89 ? -14.844 5.379 13.078 1 92.38 89 GLU A C 1
ATOM 674 O O . GLU A 1 89 ? -14.359 4.348 13.555 1 92.38 89 GLU A O 1
ATOM 679 N N . ALA A 1 90 ? -14.734 5.789 11.836 1 93.62 90 ALA A N 1
ATOM 680 C CA . ALA A 1 90 ? -13.891 5.012 10.93 1 93.62 90 ALA A CA 1
ATOM 681 C C . ALA A 1 90 ? -12.453 4.934 11.453 1 93.62 90 ALA A C 1
ATOM 683 O O . ALA A 1 90 ? -11.859 3.855 11.484 1 93.62 90 ALA A O 1
ATOM 684 N N . SER A 1 91 ? -11.93 6.039 11.867 1 89.19 91 SER A N 1
ATOM 685 C CA . SER A 1 91 ? -10.562 6.102 12.367 1 89.19 91 SER A CA 1
ATOM 686 C C . SER A 1 91 ? -10.391 5.234 13.609 1 89.19 91 SER A C 1
ATOM 688 O O . SER A 1 91 ? -9.352 4.59 13.781 1 89.19 91 SER A O 1
ATOM 690 N N . GLU A 1 92 ? -11.391 5.176 14.461 1 89.94 92 GLU A N 1
ATOM 691 C CA . GLU A 1 92 ? -11.344 4.363 15.672 1 89.94 92 GLU A CA 1
ATOM 692 C C . GLU A 1 92 ? -11.32 2.875 15.336 1 89.94 92 GLU A C 1
ATOM 694 O O . GLU A 1 92 ? -10.555 2.111 15.93 1 89.94 92 GLU A O 1
ATOM 699 N N . ILE A 1 93 ? -12.094 2.488 14.398 1 93.25 93 ILE A N 1
ATOM 700 C CA . ILE A 1 93 ? -12.133 1.094 13.977 1 93.25 93 ILE A CA 1
ATOM 701 C C . ILE A 1 93 ? -10.781 0.69 13.398 1 93.25 93 ILE A C 1
ATOM 703 O O . ILE A 1 93 ? -10.234 -0.364 13.75 1 93.25 93 ILE A O 1
ATOM 707 N N . MET A 1 94 ? -10.25 1.564 12.539 1 90.94 94 MET A N 1
ATOM 708 C CA . MET A 1 94 ?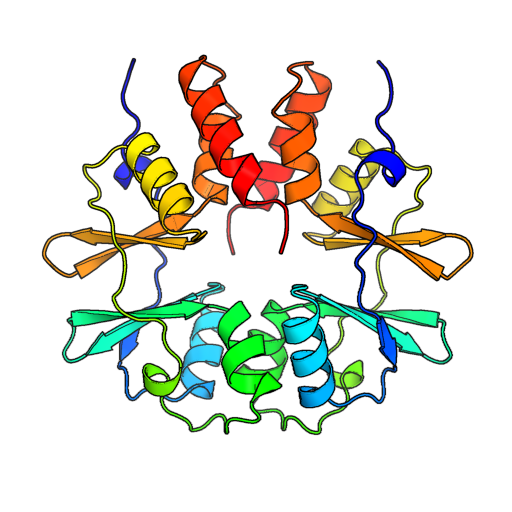 -8.977 1.269 11.891 1 90.94 94 MET A CA 1
ATOM 709 C C . MET A 1 94 ? -7.852 1.156 12.914 1 90.94 94 MET A C 1
ATOM 711 O O . MET A 1 94 ? -6.984 0.289 12.805 1 90.94 94 MET A O 1
ATOM 715 N N . LYS A 1 95 ? -7.906 1.983 13.836 1 85.62 95 LYS A N 1
ATOM 716 C CA . LYS A 1 95 ? -6.918 1.95 14.914 1 85.62 95 LYS A CA 1
ATOM 717 C C . LYS A 1 95 ? -7.055 0.678 15.742 1 85.62 95 LYS A C 1
ATOM 719 O O . LYS A 1 95 ? -6.07 -0.029 15.977 1 85.62 95 LYS A O 1
ATOM 724 N N . GLU A 1 96 ? -8.219 0.363 16.172 1 89.88 96 GLU A N 1
ATOM 725 C CA . GLU A 1 96 ? -8.492 -0.768 17.047 1 89.88 96 GLU A CA 1
ATOM 726 C C . GLU A 1 96 ? -8.188 -2.094 16.359 1 89.88 96 GLU A C 1
ATOM 728 O O . GLU A 1 96 ? -7.633 -3.006 16.969 1 89.88 96 GLU A O 1
ATOM 733 N N . LYS A 1 97 ? -8.57 -2.158 15.125 1 92.44 97 LYS A N 1
ATOM 734 C CA . LYS A 1 97 ? -8.445 -3.416 14.391 1 92.44 97 LYS A CA 1
ATOM 735 C C . LYS A 1 97 ? -7.125 -3.484 13.641 1 92.44 97 LYS A C 1
ATOM 737 O O . LYS A 1 97 ? -6.781 -4.523 13.062 1 92.44 97 LYS A O 1
ATOM 742 N N . VAL A 1 98 ? -6.387 -2.414 13.555 1 87.31 98 VAL A N 1
ATOM 743 C CA . VAL A 1 98 ? -5.082 -2.303 12.922 1 87.31 98 VAL A CA 1
ATOM 744 C C . VAL A 1 98 ? -5.207 -2.59 11.43 1 87.31 98 VAL A C 1
ATOM 746 O O . VAL A 1 98 ? -4.477 -3.422 10.883 1 87.31 98 VAL A O 1
ATOM 749 N N . ILE A 1 99 ? -6.176 -1.864 10.789 1 90.25 99 ILE A N 1
ATOM 750 C CA . ILE A 1 99 ? -6.391 -2.029 9.352 1 90.25 99 ILE A CA 1
ATOM 751 C C . ILE A 1 99 ? -6.312 -0.672 8.656 1 90.25 99 ILE A C 1
ATOM 753 O O . ILE A 1 99 ? -6.57 0.364 9.273 1 90.25 99 ILE A O 1
ATOM 757 N N . HIS A 1 100 ? -6 -0.694 7.332 1 88.75 100 HIS A N 1
ATOM 758 C CA . HIS A 1 100 ? -5.816 0.535 6.566 1 88.75 100 HIS A CA 1
ATOM 759 C C . HIS A 1 100 ? -6.945 0.728 5.559 1 88.75 100 HIS A C 1
ATOM 761 O O . HIS A 1 100 ? -7.117 1.821 5.016 1 88.75 100 HIS A O 1
ATOM 767 N N . LYS A 1 101 ? -7.602 -0.325 5.293 1 94 101 LYS A N 1
ATOM 768 C CA . LYS A 1 101 ? -8.719 -0.315 4.355 1 94 101 LYS A CA 1
ATOM 769 C C . LYS A 1 101 ? -10 -0.808 5.023 1 94 101 LYS A C 1
ATOM 771 O O . LYS A 1 101 ? -10.023 -1.882 5.629 1 94 101 LYS A O 1
ATOM 776 N N . LEU A 1 102 ? -11 0.008 4.914 1 96.31 102 LEU A N 1
ATOM 777 C CA . LEU A 1 102 ? -12.258 -0.267 5.598 1 96.31 102 LEU A CA 1
ATOM 778 C C . LEU A 1 102 ? -13.43 -0.179 4.629 1 96.31 102 LEU A C 1
ATOM 780 O O . LEU A 1 102 ? -13.867 0.918 4.277 1 96.31 102 LEU A O 1
ATOM 784 N N . PRO A 1 103 ? -13.977 -1.368 4.164 1 98.12 103 PRO A N 1
ATOM 785 C CA . PRO A 1 103 ? -15.133 -1.363 3.264 1 98.12 103 PRO A CA 1
ATOM 786 C C . PRO A 1 103 ? -16.375 -0.74 3.902 1 98.12 103 PRO A C 1
ATOM 788 O O . PRO A 1 103 ? -16.594 -0.906 5.102 1 98.12 103 PRO A O 1
ATOM 791 N N . VAL A 1 104 ? -17.109 -0.078 3.092 1 98.44 104 VAL A N 1
ATOM 792 C CA . VAL A 1 104 ? -18.375 0.527 3.506 1 98.44 104 VAL A CA 1
ATOM 793 C C . VAL A 1 104 ? -19.531 -0.352 3.061 1 98.44 104 VAL A C 1
ATOM 795 O O . VAL A 1 104 ? -19.656 -0.683 1.879 1 98.44 104 VAL A O 1
ATOM 798 N N . LYS A 1 105 ? -20.328 -0.729 3.979 1 98 105 LYS A N 1
ATOM 799 C CA . LYS A 1 105 ? -21.422 -1.649 3.709 1 98 105 LYS A CA 1
ATOM 800 C C . LYS A 1 105 ? -22.766 -1.012 4.047 1 98 105 LYS A C 1
ATOM 802 O O . LYS A 1 105 ? -22.922 -0.406 5.109 1 98 105 LYS A O 1
ATOM 807 N N . GLU A 1 106 ? -23.641 -1.07 3.127 1 96.38 106 GLU A N 1
ATOM 808 C CA . GLU A 1 106 ? -25.031 -0.65 3.283 1 96.38 106 GLU A CA 1
ATOM 809 C C . GLU A 1 106 ? -25.984 -1.729 2.793 1 96.38 106 GLU A C 1
ATOM 811 O O . GLU A 1 106 ? -25.875 -2.211 1.664 1 96.38 106 GLU A O 1
ATOM 816 N N . ASN A 1 107 ? -27.016 -2.104 3.605 1 93.5 107 ASN A N 1
ATOM 817 C CA . ASN A 1 107 ? -28 -3.125 3.248 1 93.5 107 ASN A CA 1
ATOM 818 C C . ASN A 1 107 ? -27.328 -4.383 2.701 1 93.5 107 ASN A C 1
ATOM 820 O O . ASN A 1 107 ? -27.688 -4.875 1.634 1 93.5 107 ASN A O 1
ATOM 824 N N . ASP A 1 108 ? -26.188 -4.836 3.303 1 92 108 ASP A N 1
ATOM 825 C CA . ASP A 1 108 ? -25.453 -6.07 3.049 1 92 108 ASP A CA 1
ATOM 826 C C . ASP A 1 108 ? -24.734 -6.012 1.705 1 92 108 ASP A C 1
ATOM 828 O O . ASP A 1 108 ? -24.359 -7.047 1.145 1 92 108 ASP A O 1
ATOM 832 N N . GLN A 1 109 ? -24.594 -4.824 1.223 1 94.81 109 GLN A N 1
ATOM 833 C CA . GLN A 1 109 ? -23.844 -4.602 -0.005 1 94.81 109 GLN A CA 1
ATOM 834 C C . GLN A 1 109 ? -22.688 -3.637 0.228 1 94.81 109 GLN A C 1
ATOM 836 O O . GLN A 1 109 ? -22.812 -2.688 1.004 1 94.81 109 GLN A O 1
ATOM 841 N N . ILE A 1 110 ? -21.625 -3.984 -0.441 1 97.44 110 ILE A N 1
ATOM 842 C CA . ILE A 1 110 ? -20.5 -3.066 -0.375 1 97.44 110 ILE A CA 1
ATOM 843 C C . ILE A 1 110 ? -20.766 -1.854 -1.266 1 97.44 110 ILE A C 1
ATOM 845 O O . ILE A 1 110 ? -20.984 -1.998 -2.469 1 97.44 110 ILE A O 1
ATOM 849 N N . THR A 1 111 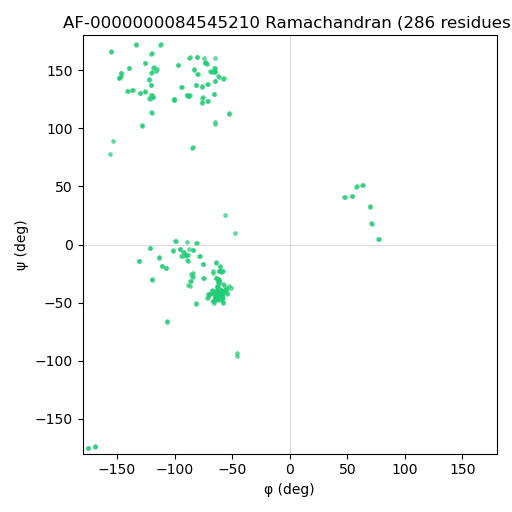? -20.719 -0.698 -0.641 1 96.56 111 THR A N 1
ATOM 850 C CA . THR A 1 111 ? -21.078 0.504 -1.386 1 96.56 111 THR A CA 1
ATOM 851 C C . THR A 1 111 ? -19.859 1.418 -1.551 1 96.56 111 THR A C 1
ATOM 853 O O . THR A 1 111 ? -19.906 2.398 -2.295 1 96.56 111 THR A O 1
ATOM 856 N N . GLY A 1 112 ? -18.781 1.151 -0.849 1 97.31 112 GLY A N 1
ATOM 857 C CA . GLY A 1 112 ? -17.594 1.977 -0.955 1 97.31 112 GLY A CA 1
ATOM 858 C C . GLY A 1 112 ? -16.422 1.435 -0.161 1 97.31 112 GLY A C 1
ATOM 859 O O . GLY A 1 112 ? -16.484 0.315 0.353 1 97.31 112 GLY A O 1
ATOM 860 N N . MET A 1 113 ? -15.375 2.193 -0.151 1 97.19 113 MET A N 1
ATOM 861 C CA . MET A 1 113 ? -14.133 1.921 0.57 1 97.19 113 MET A CA 1
ATOM 862 C C . MET A 1 113 ? -13.562 3.199 1.176 1 97.19 113 MET A C 1
ATOM 864 O O . MET A 1 113 ? -13.555 4.246 0.53 1 97.19 113 MET A O 1
ATOM 868 N N . ILE A 1 114 ? -13.211 3.113 2.4 1 94.44 114 ILE A N 1
ATOM 869 C CA . ILE A 1 114 ? -12.5 4.238 2.994 1 94.44 114 ILE A CA 1
ATOM 870 C C . ILE A 1 114 ? -11.133 3.773 3.492 1 94.44 114 ILE A C 1
ATOM 872 O O . ILE A 1 114 ? -11.008 2.689 4.07 1 94.44 114 ILE A O 1
ATOM 876 N N . THR A 1 115 ? -10.102 4.578 3.234 1 91.31 115 THR A N 1
ATOM 877 C CA . THR A 1 115 ? -8.742 4.238 3.633 1 91.31 115 THR A CA 1
ATOM 878 C C . THR A 1 115 ? -8.18 5.293 4.578 1 91.31 115 THR A C 1
ATOM 880 O O . THR A 1 115 ? -8.758 6.367 4.738 1 91.31 115 THR A O 1
ATOM 883 N N . THR A 1 116 ? -7.09 4.902 5.234 1 87 116 THR A N 1
ATOM 884 C CA . THR A 1 116 ? -6.395 5.863 6.086 1 87 116 THR A CA 1
ATOM 885 C C . THR A 1 116 ? -5.969 7.09 5.285 1 87 116 THR A C 1
ATOM 887 O O . THR A 1 116 ? -6.027 8.211 5.781 1 87 116 THR A O 1
ATOM 890 N N . THR A 1 117 ? -5.625 6.879 4.059 1 82.69 117 THR A N 1
ATOM 891 C CA . THR A 1 117 ? -5.23 7.977 3.18 1 82.69 117 THR A CA 1
ATOM 892 C C . THR A 1 117 ? -6.402 8.922 2.936 1 82.69 117 THR A C 1
ATOM 894 O O . THR A 1 117 ? -6.234 10.141 2.945 1 82.69 117 THR A O 1
ATOM 897 N N . ASP A 1 118 ? -7.539 8.398 2.67 1 85.75 118 ASP A N 1
ATOM 898 C CA . ASP A 1 118 ? -8.734 9.219 2.48 1 85.75 118 ASP A CA 1
ATOM 899 C C . ASP A 1 118 ? -8.961 10.141 3.68 1 85.75 118 ASP A C 1
ATOM 901 O O . ASP A 1 118 ? -9.312 11.312 3.514 1 85.75 118 ASP A O 1
ATOM 905 N N . ILE A 1 119 ? -8.75 9.531 4.824 1 84.56 119 ILE A N 1
ATOM 906 C CA . ILE A 1 119 ? -9.023 10.266 6.055 1 84.56 119 ILE A CA 1
ATOM 907 C C . ILE A 1 119 ? -7.984 11.367 6.242 1 84.56 119 ILE A C 1
ATOM 909 O O . ILE A 1 119 ? -8.328 12.5 6.57 1 84.56 119 ILE A O 1
ATOM 913 N N . VAL A 1 120 ? -6.824 11.086 6.02 1 79.06 120 VAL A N 1
ATOM 914 C CA . VAL A 1 120 ? -5.75 12.055 6.184 1 79.06 120 VAL A CA 1
ATOM 915 C C . VAL A 1 120 ? -5.945 13.211 5.199 1 79.06 120 VAL A C 1
ATOM 917 O O . VAL A 1 120 ? -5.719 14.375 5.543 1 79.06 120 VAL A O 1
ATOM 920 N N . LYS A 1 121 ? -6.328 12.922 4.047 1 78.94 121 LYS A N 1
ATOM 921 C CA . LYS A 1 121 ? -6.535 13.938 3.021 1 78.94 121 LYS A CA 1
ATOM 922 C C . LYS A 1 121 ? -7.562 14.969 3.471 1 78.94 121 LYS A C 1
ATOM 924 O O . LYS A 1 121 ? -7.41 16.172 3.203 1 78.94 121 LYS A O 1
ATOM 929 N N . ILE A 1 122 ? -8.547 14.516 4.059 1 75.94 122 ILE A N 1
ATOM 930 C CA . ILE A 1 122 ? -9.625 15.422 4.414 1 75.94 122 ILE A CA 1
ATOM 931 C C . ILE A 1 122 ? -9.312 16.109 5.738 1 75.94 122 ILE A C 1
ATOM 933 O O . ILE A 1 122 ? -9.828 17.203 6.02 1 75.94 122 ILE A O 1
ATOM 937 N N . SER A 1 123 ? -8.562 15.5 6.551 1 70.5 123 SER A N 1
ATOM 938 C CA . SER A 1 123 ? -8.297 16.047 7.879 1 70.5 123 SER A CA 1
ATOM 939 C C . SER A 1 123 ? -7.133 17.031 7.844 1 70.5 123 SER A C 1
ATOM 941 O O . SER A 1 123 ? -6.973 17.844 8.758 1 70.5 123 SER A O 1
ATOM 943 N N . SER A 1 124 ? -6.273 16.906 6.938 1 62.97 124 SER A N 1
ATOM 944 C CA . SER A 1 124 ? -5.109 17.797 6.859 1 62.97 124 SER A CA 1
ATOM 945 C C . SER A 1 124 ? -5.492 19.172 6.344 1 62.97 124 SER A C 1
ATOM 947 O O . SER A 1 124 ? -4.801 20.156 6.613 1 62.97 124 SER A O 1
ATOM 949 N N . VAL A 1 125 ? -6.555 19.25 5.512 1 55.28 125 VAL A N 1
ATOM 950 C CA . VAL A 1 125 ? -6.824 20.516 4.816 1 55.28 125 VAL A CA 1
ATOM 951 C C . VAL A 1 125 ? -7.73 21.391 5.676 1 55.28 125 VAL A C 1
ATOM 953 O O . VAL A 1 125 ? -7.68 22.625 5.582 1 55.28 125 VAL A O 1
ATOM 956 N N . GLY A 1 126 ? -8.156 20.953 6.984 1 53.91 126 GLY A N 1
ATOM 957 C CA . GLY A 1 126 ? -9.078 21.797 7.723 1 53.91 126 GLY A CA 1
ATOM 958 C C . GLY A 1 126 ? -8.984 21.625 9.227 1 53.91 126 GLY A C 1
ATOM 959 O O . GLY A 1 126 ? -9.258 20.531 9.742 1 53.91 126 GLY A O 1
ATOM 960 N N . SER A 1 127 ? -8.086 22.438 9.781 1 53.31 127 SER A N 1
ATOM 961 C CA . SER A 1 127 ? -7.297 22.672 10.992 1 53.31 127 SER A CA 1
ATOM 962 C C . SER A 1 127 ? -8.164 22.578 12.242 1 53.31 127 SER A C 1
ATOM 964 O O . SER A 1 127 ? -7.656 22.672 13.359 1 53.31 127 SER A O 1
ATOM 966 N N . ASP A 1 128 ? -9.398 22.125 12.102 1 60.97 128 ASP A N 1
ATOM 967 C CA . ASP A 1 128 ? -9.859 22.219 13.484 1 60.97 128 ASP A CA 1
ATOM 968 C C . ASP A 1 128 ? -9.258 21.109 14.336 1 60.97 128 ASP A C 1
ATOM 970 O O . ASP A 1 128 ? -8.609 20.203 13.82 1 60.97 128 ASP A O 1
ATOM 974 N N . SER A 1 129 ? -9.305 21.391 15.602 1 64 129 SER A N 1
ATOM 975 C CA . SER A 1 129 ? -8.656 20.562 16.609 1 64 129 SER A CA 1
ATOM 976 C C . SER A 1 129 ? -9.07 19.109 16.484 1 64 129 SER A C 1
ATOM 978 O O . SER A 1 129 ? -8.234 18.203 16.641 1 64 129 SER A O 1
ATOM 980 N N . GLN A 1 130 ? -10.281 18.844 16.141 1 66.69 130 GLN A N 1
ATOM 981 C CA . GLN A 1 130 ? -10.758 17.469 16.062 1 66.69 130 GLN A CA 1
ATOM 982 C C . GLN A 1 130 ? -10.148 16.75 14.859 1 66.69 130 GLN A C 1
ATOM 984 O O . GLN A 1 130 ? -9.734 15.594 14.977 1 66.69 130 GLN A O 1
ATOM 989 N N . MET A 1 131 ? -10.156 17.406 13.766 1 69.38 131 MET A N 1
ATOM 990 C CA . MET A 1 131 ? -9.602 16.844 12.547 1 69.38 131 MET A CA 1
ATOM 991 C C . MET A 1 131 ? -8.109 16.547 12.719 1 69.38 131 MET A C 1
ATOM 993 O O . MET A 1 131 ? -7.605 15.555 12.195 1 69.38 131 MET A O 1
ATOM 997 N N . ARG A 1 132 ? -7.562 17.375 13.484 1 68.62 132 ARG A N 1
ATOM 998 C CA . ARG A 1 132 ? -6.148 17.172 13.773 1 68.62 132 ARG A CA 1
ATOM 999 C C . ARG A 1 132 ? -5.93 15.906 14.594 1 68.62 132 ARG A C 1
ATOM 1001 O O . ARG A 1 132 ? -4.961 15.172 14.367 1 68.62 132 ARG A O 1
ATOM 1008 N N . LYS A 1 133 ? -6.82 15.664 15.523 1 71.31 133 LYS A N 1
ATOM 1009 C CA . LYS A 1 133 ? -6.73 14.469 16.359 1 71.31 133 LYS A CA 1
ATOM 1010 C C . LYS A 1 133 ? -6.891 13.203 15.523 1 71.31 133 LYS A C 1
ATOM 1012 O O . LYS A 1 133 ? -6.18 12.219 15.734 1 71.31 133 LYS A O 1
ATOM 1017 N N . ILE A 1 134 ? -7.801 13.297 14.648 1 71.94 134 ILE A N 1
ATOM 1018 C CA . ILE A 1 134 ? -8.055 12.164 13.766 1 71.94 134 ILE A CA 1
ATOM 1019 C C . ILE A 1 134 ? -6.824 11.891 12.906 1 71.94 134 ILE A C 1
ATOM 1021 O O . ILE A 1 134 ? -6.398 10.742 12.766 1 71.94 134 ILE A O 1
ATOM 1025 N N . CYS A 1 135 ? -6.367 12.93 12.406 1 71.88 135 CYS A N 1
ATOM 1026 C CA . CYS A 1 135 ? -5.176 12.805 11.57 1 71.88 135 CYS A CA 1
ATOM 1027 C C . CYS A 1 135 ? -4.02 12.203 12.359 1 71.88 135 CYS A C 1
ATOM 1029 O O . CYS A 1 135 ? -3.342 11.297 11.867 1 71.88 135 CYS A O 1
ATOM 1031 N N . ASP A 1 136 ? -3.863 12.711 13.594 1 70.25 136 ASP A N 1
ATOM 1032 C CA . ASP A 1 136 ? -2.777 12.219 14.438 1 70.25 136 ASP A CA 1
ATOM 1033 C C . ASP A 1 136 ? -2.938 10.727 14.727 1 70.25 136 ASP A C 1
ATOM 1035 O O . ASP A 1 136 ? -1.957 9.984 14.711 1 70.25 136 ASP A O 1
ATOM 1039 N N . GLN A 1 137 ? -4.051 10.328 15.008 1 70 137 GLN A N 1
ATOM 1040 C CA . GLN A 1 137 ? -4.332 8.922 15.312 1 70 137 GLN A CA 1
ATOM 1041 C C . GLN A 1 137 ? -4.031 8.031 14.109 1 70 137 GLN A C 1
ATOM 1043 O O . GLN A 1 137 ? -3.439 6.961 14.266 1 70 137 GLN A O 1
ATOM 1048 N N . ILE A 1 138 ? -4.41 8.5 12.945 1 70.5 138 ILE A N 1
ATOM 1049 C CA . ILE A 1 138 ? -4.234 7.715 11.727 1 70.5 138 ILE A CA 1
ATOM 1050 C C . ILE A 1 138 ? -2.752 7.633 11.375 1 70.5 138 ILE A C 1
ATOM 1052 O O . ILE A 1 138 ? -2.266 6.582 10.953 1 70.5 138 ILE A O 1
ATOM 1056 N N . LEU A 1 139 ? -2.189 8.734 11.523 1 67.75 139 LEU A N 1
ATOM 1057 C CA . LEU A 1 139 ? -0.773 8.805 11.18 1 67.75 139 LEU A CA 1
ATOM 1058 C C . LEU A 1 139 ? 0.043 7.867 12.062 1 67.75 139 LEU A C 1
ATOM 1060 O O . LEU A 1 139 ? 1.052 7.309 11.625 1 67.75 139 LEU A O 1
ATOM 1064 N N . MET A 1 140 ? -0.393 7.668 13.281 1 64.38 140 MET A N 1
ATOM 1065 C CA . MET A 1 140 ? 0.299 6.762 14.195 1 64.38 140 MET A CA 1
ATOM 1066 C C . MET A 1 140 ? 0.19 5.32 13.711 1 64.38 140 MET A C 1
ATOM 1068 O O . MET A 1 140 ? 1.058 4.496 14.008 1 64.38 140 MET A O 1
ATOM 1072 N N . ARG A 1 141 ? -0.819 5.051 12.945 1 62.22 141 ARG A N 1
ATOM 1073 C CA . ARG A 1 141 ? -1.033 3.691 12.453 1 62.22 141 ARG A CA 1
ATOM 1074 C C . ARG A 1 141 ? -0.259 3.451 11.164 1 62.22 141 ARG A C 1
ATOM 1076 O O . ARG A 1 141 ? 0.101 2.312 10.852 1 62.22 141 ARG A O 1
ATOM 1083 N N . MET A 1 142 ? -0.183 4.578 10.312 1 62.22 142 MET A N 1
ATOM 1084 C CA . MET A 1 142 ? 0.519 4.422 9.039 1 62.22 142 MET A CA 1
ATOM 1085 C C . MET A 1 142 ? 1.959 3.971 9.266 1 62.22 142 MET A C 1
ATOM 1087 O O . MET A 1 142 ? 2.625 3.518 8.336 1 62.22 142 MET A O 1
ATOM 1091 N N . LYS A 1 143 ? 2.656 4.133 10.352 1 49.94 143 LYS A N 1
ATOM 1092 C CA . LYS A 1 143 ? 4.086 3.947 10.578 1 49.94 143 LYS A CA 1
ATOM 1093 C C . LYS A 1 143 ? 4.578 2.645 9.961 1 49.94 143 LYS A C 1
ATOM 1095 O O . LYS A 1 143 ? 5.574 2.635 9.234 1 49.94 143 LYS A O 1
ATOM 1100 N N . ASP A 1 144 ? 4.656 1.486 10.836 1 47.78 144 ASP A N 1
ATOM 1101 C CA . ASP A 1 144 ? 5.719 0.5 10.992 1 47.78 144 ASP A CA 1
ATOM 1102 C C . ASP A 1 144 ? 5.652 -0.553 9.891 1 47.78 144 ASP A C 1
ATOM 1104 O O . ASP A 1 144 ? 6.418 -1.521 9.898 1 47.78 144 ASP A O 1
ATOM 1108 N N . ASP A 1 145 ? 4.742 -0.591 8.859 1 38.38 145 ASP A N 1
ATOM 1109 C CA . ASP A 1 145 ? 5.031 -1.866 8.211 1 38.38 145 ASP A CA 1
ATOM 1110 C C . ASP A 1 145 ? 6.246 -1.753 7.293 1 38.38 145 ASP A C 1
ATOM 1112 O O . ASP A 1 145 ? 6.438 -0.733 6.629 1 38.38 145 ASP A O 1
ATOM 1116 N N . MET B 1 1 ? 13.477 28.844 8.914 1 42.94 1 MET B N 1
ATOM 1117 C CA . MET B 1 1 ? 12.602 27.703 8.617 1 42.94 1 MET B CA 1
ATOM 1118 C C . MET B 1 1 ? 13.391 26.406 8.609 1 42.94 1 MET B C 1
ATOM 1120 O O . MET B 1 1 ? 14.305 26.234 7.797 1 42.94 1 MET B O 1
ATOM 1124 N N . ASP B 1 2 ? 13.516 25.766 9.812 1 61.25 2 ASP B N 1
ATOM 1125 C CA . ASP B 1 2 ? 14.547 24.75 9.938 1 61.25 2 ASP B CA 1
ATOM 1126 C C . ASP B 1 2 ? 14.25 23.562 9.016 1 61.25 2 ASP B C 1
ATOM 1128 O O . ASP B 1 2 ? 13.102 23.141 8.891 1 61.25 2 ASP B O 1
ATOM 1132 N N . ASN B 1 3 ? 15.008 23.438 7.883 1 80.12 3 ASN B N 1
ATOM 1133 C CA . ASN B 1 3 ? 14.883 22.391 6.867 1 80.12 3 ASN B CA 1
ATOM 1134 C C . ASN B 1 3 ? 14.93 21 7.488 1 80.12 3 ASN B C 1
ATOM 1136 O O . ASN B 1 3 ? 15.805 20.719 8.305 1 80.12 3 ASN B O 1
ATOM 1140 N N . THR B 1 4 ? 13.828 20.312 7.438 1 88.5 4 THR B N 1
ATOM 1141 C CA . THR B 1 4 ? 13.867 18.906 7.816 1 88.5 4 THR B CA 1
ATOM 1142 C C . THR B 1 4 ? 14.5 18.062 6.711 1 88.5 4 THR B C 1
ATOM 1144 O O . THR B 1 4 ? 14.109 18.156 5.547 1 88.5 4 THR B O 1
ATOM 1147 N N . PHE B 1 5 ? 15.523 17.281 7.117 1 94.06 5 PHE B N 1
ATOM 1148 C CA . PHE B 1 5 ? 16.281 16.516 6.129 1 94.06 5 PHE B CA 1
ATOM 1149 C C . PHE B 1 5 ? 15.773 15.086 6.059 1 94.06 5 PHE B C 1
ATOM 1151 O O . PHE B 1 5 ? 15.211 14.57 7.027 1 94.06 5 PHE B O 1
ATOM 1158 N N . VAL B 1 6 ? 15.984 14.477 4.883 1 95.75 6 VAL B N 1
ATOM 1159 C CA . VAL B 1 6 ? 15.578 13.094 4.621 1 95.75 6 VAL B CA 1
ATOM 1160 C C . VAL B 1 6 ? 16.172 12.172 5.672 1 95.75 6 VAL B C 1
ATOM 1162 O O . VAL B 1 6 ? 15.492 11.281 6.188 1 95.75 6 VAL B O 1
ATOM 1165 N N . SER B 1 7 ? 17.359 12.43 6.07 1 95.75 7 SER B N 1
ATOM 1166 C CA . SER B 1 7 ? 18.078 11.594 7.039 1 95.75 7 SER B CA 1
ATOM 1167 C C . SER B 1 7 ? 17.344 11.555 8.375 1 95.75 7 SER B C 1
ATOM 1169 O O . SER B 1 7 ? 17.484 10.602 9.141 1 95.75 7 SER B O 1
ATOM 1171 N N . GLN B 1 8 ? 16.547 12.5 8.672 1 93.12 8 GLN B N 1
ATOM 1172 C CA . GLN B 1 8 ? 15.875 12.633 9.961 1 93.12 8 GLN B CA 1
ATOM 1173 C C . GLN B 1 8 ? 14.547 11.891 9.969 1 93.12 8 GLN B C 1
ATOM 1175 O O . GLN B 1 8 ? 13.961 11.664 11.023 1 93.12 8 GLN B O 1
ATOM 1180 N N . VAL B 1 9 ? 14.078 11.516 8.789 1 91.38 9 VAL B N 1
ATOM 1181 C CA . VAL B 1 9 ? 12.719 11.008 8.68 1 91.38 9 VAL B CA 1
ATOM 1182 C C . VAL B 1 9 ? 12.742 9.578 8.133 1 91.38 9 VAL B C 1
ATOM 1184 O O . VAL B 1 9 ? 11.883 8.766 8.477 1 91.38 9 VAL B O 1
ATOM 1187 N N . MET B 1 10 ? 13.648 9.25 7.391 1 93.5 10 MET B N 1
ATOM 1188 C CA . MET B 1 10 ? 13.688 7.996 6.645 1 93.5 10 MET B CA 1
ATOM 1189 C C . MET B 1 10 ? 13.773 6.801 7.586 1 93.5 10 MET B C 1
ATOM 1191 O O . MET B 1 10 ? 14.242 6.93 8.719 1 93.5 10 MET B O 1
ATOM 1195 N N . SER B 1 11 ? 13.203 5.707 7.152 1 93.69 11 SER B N 1
ATOM 1196 C CA . SER B 1 11 ? 13.406 4.434 7.832 1 93.69 11 SER B CA 1
ATOM 1197 C C . SER B 1 11 ? 14.703 3.768 7.383 1 93.69 11 SER B C 1
ATOM 1199 O O . SER B 1 11 ? 15.102 3.895 6.227 1 93.69 11 SER B O 1
ATOM 1201 N N . LYS B 1 12 ? 15.289 3.004 8.258 1 93.75 12 LYS B N 1
ATOM 1202 C CA . LYS B 1 12 ? 16.531 2.312 7.926 1 93.75 12 LYS B CA 1
ATOM 1203 C C . LYS B 1 12 ? 16.266 0.844 7.605 1 93.75 12 LYS B C 1
ATOM 1205 O O . LYS B 1 12 ? 17.188 0.119 7.207 1 93.75 12 LYS B O 1
ATOM 1210 N N . ASN B 1 13 ? 15.07 0.437 7.754 1 92.44 13 ASN B N 1
ATOM 1211 C CA . ASN B 1 13 ? 14.68 -0.941 7.473 1 92.44 13 ASN B CA 1
ATOM 1212 C C . ASN B 1 13 ? 14.367 -1.142 5.992 1 92.44 13 ASN B C 1
ATOM 1214 O O . ASN B 1 13 ? 13.203 -1.108 5.59 1 92.44 13 ASN B O 1
ATOM 1218 N N . VAL B 1 14 ? 15.438 -1.373 5.188 1 96.25 14 VAL B N 1
ATOM 1219 C CA . VAL B 1 14 ? 15.281 -1.53 3.744 1 96.25 14 VAL B CA 1
ATOM 1220 C C . VAL B 1 14 ? 15.75 -2.922 3.324 1 96.25 14 VAL B C 1
ATOM 1222 O O . VAL B 1 14 ? 16.844 -3.348 3.684 1 96.25 14 VAL B O 1
ATOM 1225 N N . LEU B 1 15 ? 14.945 -3.594 2.658 1 97.5 15 LEU B N 1
ATOM 1226 C CA . LEU B 1 15 ? 15.32 -4.891 2.102 1 97.5 15 LEU B CA 1
ATOM 1227 C C . LEU B 1 15 ? 15.945 -4.727 0.72 1 97.5 15 LEU B C 1
ATOM 1229 O O . LEU B 1 15 ? 15.391 -4.031 -0.137 1 97.5 15 LEU B O 1
ATOM 1233 N N . THR B 1 16 ? 17.062 -5.277 0.522 1 97.94 16 THR B N 1
ATOM 1234 C CA . THR B 1 16 ? 17.703 -5.363 -0.786 1 97.94 16 THR B CA 1
ATOM 1235 C C . THR B 1 16 ? 17.844 -6.816 -1.23 1 97.94 16 THR B C 1
ATOM 1237 O O . THR B 1 16 ? 17.938 -7.719 -0.397 1 97.94 16 THR B O 1
ATOM 1240 N N . ALA B 1 17 ? 17.812 -7.066 -2.498 1 98.44 17 ALA B N 1
ATOM 1241 C CA . ALA B 1 17 ? 17.969 -8.406 -3.049 1 98.44 17 ALA B CA 1
ATOM 1242 C C . ALA B 1 17 ? 18.688 -8.367 -4.398 1 98.44 17 ALA B C 1
ATOM 1244 O O . ALA B 1 17 ? 18.453 -7.469 -5.203 1 98.44 17 ALA B O 1
ATOM 1245 N N . ASP B 1 18 ? 19.469 -9.383 -4.605 1 98.69 18 ASP B N 1
ATOM 1246 C CA . ASP B 1 18 ? 20.109 -9.508 -5.91 1 98.69 18 ASP B CA 1
ATOM 1247 C C . ASP B 1 18 ? 19.094 -9.758 -7.008 1 98.69 18 ASP B C 1
ATOM 1249 O O . ASP B 1 18 ? 18.078 -10.438 -6.785 1 98.69 18 ASP B O 1
ATOM 1253 N N . LYS B 1 19 ? 19.375 -9.281 -8.227 1 98.5 19 LYS B N 1
ATOM 1254 C CA . LYS B 1 19 ? 18.438 -9.375 -9.344 1 98.5 19 LYS B CA 1
ATOM 1255 C C . LYS B 1 19 ? 18.109 -10.828 -9.664 1 98.5 19 LYS B C 1
ATOM 1257 O O . LYS B 1 19 ? 17.062 -11.117 -10.266 1 98.5 19 LYS B O 1
ATOM 1262 N N . SER B 1 20 ? 18.922 -11.781 -9.211 1 98.69 20 SER B N 1
ATOM 1263 C CA . SER B 1 20 ? 18.734 -13.188 -9.555 1 98.69 20 SER B CA 1
ATOM 1264 C C . SER B 1 20 ? 17.891 -13.906 -8.5 1 98.69 20 SER B C 1
ATOM 1266 O O . SER B 1 20 ? 17.562 -15.078 -8.664 1 98.69 20 SER B O 1
ATOM 1268 N N . THR B 1 21 ? 17.594 -13.219 -7.441 1 98.62 21 THR B N 1
ATOM 1269 C CA . THR B 1 21 ? 16.781 -13.828 -6.391 1 98.62 21 THR B CA 1
ATOM 1270 C C . THR B 1 21 ? 15.375 -14.133 -6.902 1 98.62 21 THR B C 1
ATOM 1272 O O . THR B 1 21 ? 14.805 -13.344 -7.66 1 98.62 21 THR B O 1
ATOM 1275 N N . SER B 1 22 ? 14.766 -15.242 -6.539 1 98.81 22 SER B N 1
ATOM 1276 C CA . SER B 1 22 ? 13.438 -15.625 -7.008 1 98.81 22 SER B CA 1
ATOM 1277 C C . SER B 1 22 ? 12.352 -14.758 -6.363 1 98.81 22 SER B C 1
ATOM 1279 O O . SER B 1 22 ? 12.539 -14.242 -5.262 1 98.81 22 SER B O 1
ATOM 1281 N N . LEU B 1 23 ? 11.273 -14.68 -7.031 1 98.69 23 LEU B N 1
ATOM 1282 C CA . LEU B 1 23 ? 10.117 -13.938 -6.527 1 98.69 23 LEU B CA 1
ATOM 1283 C C . LEU B 1 23 ? 9.656 -14.5 -5.188 1 98.69 23 LEU B C 1
ATOM 1285 O O . LEU B 1 23 ? 9.32 -13.742 -4.273 1 98.69 23 LEU B O 1
ATOM 1289 N N . GLN B 1 24 ? 9.617 -15.797 -5.035 1 98.88 24 GLN B N 1
ATOM 1290 C CA . GLN B 1 24 ? 9.156 -16.406 -3.795 1 98.88 24 GLN B CA 1
ATOM 1291 C C . GLN B 1 24 ? 10.094 -16.078 -2.637 1 98.88 24 GLN B C 1
ATOM 1293 O O . GLN B 1 24 ? 9.641 -15.719 -1.549 1 98.88 24 GLN B O 1
ATOM 1298 N N . ASP B 1 25 ? 11.406 -16.219 -2.881 1 98.81 25 ASP B N 1
ATOM 1299 C CA . ASP B 1 25 ? 12.383 -15.922 -1.839 1 98.81 25 ASP B CA 1
ATOM 1300 C C . ASP B 1 25 ? 12.258 -14.469 -1.379 1 98.81 25 ASP B C 1
ATOM 1302 O O . ASP B 1 25 ? 12.305 -14.188 -0.18 1 98.81 25 ASP B O 1
ATOM 1306 N N . VAL B 1 26 ? 12.094 -13.602 -2.352 1 98.81 26 VAL B N 1
ATOM 1307 C CA . VAL B 1 26 ? 11.961 -12.18 -2.027 1 98.81 26 VAL B CA 1
ATOM 1308 C C . VAL B 1 26 ? 10.688 -11.953 -1.219 1 98.81 26 VAL B C 1
ATOM 1310 O O . VAL B 1 26 ? 10.695 -11.227 -0.223 1 98.81 26 VAL B O 1
ATOM 1313 N N . ALA B 1 27 ? 9.602 -12.531 -1.629 1 98.75 27 ALA B N 1
ATOM 1314 C CA . ALA B 1 27 ? 8.336 -12.391 -0.915 1 98.75 27 ALA B CA 1
ATOM 1315 C C . ALA B 1 27 ? 8.461 -12.867 0.529 1 98.75 27 ALA B C 1
ATOM 1317 O O . ALA B 1 27 ? 7.918 -12.242 1.446 1 98.75 27 ALA B O 1
ATOM 1318 N N . GLN B 1 28 ? 9.172 -13.938 0.737 1 98.81 28 GLN B N 1
ATOM 1319 C CA . GLN B 1 28 ? 9.398 -14.461 2.08 1 98.81 28 GLN B CA 1
ATOM 1320 C C . GLN B 1 28 ? 10.172 -13.469 2.938 1 98.81 28 GLN B C 1
ATOM 1322 O O . GLN B 1 28 ? 9.867 -13.281 4.117 1 98.81 28 GLN B O 1
ATOM 1327 N N . LYS B 1 29 ? 11.164 -12.914 2.34 1 98.56 29 LYS B N 1
ATOM 1328 C CA . LYS B 1 29 ? 11.961 -11.922 3.061 1 98.56 29 LYS B CA 1
ATOM 1329 C C . LYS B 1 29 ? 11.133 -10.68 3.387 1 98.56 29 LYS B C 1
ATOM 1331 O O . LYS B 1 29 ? 11.25 -10.125 4.48 1 98.56 29 LYS B O 1
ATOM 1336 N N . MET B 1 30 ? 10.344 -10.234 2.428 1 97.94 30 MET B N 1
ATOM 1337 C CA . MET B 1 30 ? 9.461 -9.094 2.664 1 97.94 30 MET B CA 1
ATOM 1338 C C . MET B 1 30 ? 8.492 -9.375 3.811 1 97.94 30 MET B C 1
ATOM 1340 O O . MET B 1 30 ? 8.266 -8.516 4.664 1 97.94 30 MET B O 1
ATOM 1344 N N . LYS B 1 31 ? 7.945 -10.547 3.809 1 97.62 31 LYS B N 1
ATOM 1345 C CA . LYS B 1 31 ? 7.051 -10.977 4.879 1 97.62 31 LYS B CA 1
ATOM 1346 C C . LYS B 1 31 ? 7.766 -10.977 6.227 1 97.62 31 LYS B C 1
ATOM 1348 O O . LYS B 1 31 ? 7.25 -10.43 7.207 1 97.62 31 LYS B O 1
ATOM 1353 N N . LYS B 1 32 ? 8.93 -11.539 6.254 1 97.25 32 LYS B N 1
ATOM 1354 C CA . LYS B 1 32 ? 9.711 -11.656 7.484 1 97.25 32 LYS B CA 1
ATOM 1355 C C . LYS B 1 32 ? 10.078 -10.281 8.031 1 97.25 32 LYS B C 1
ATOM 1357 O O . LYS B 1 32 ? 9.992 -10.047 9.242 1 97.25 32 LYS B O 1
ATOM 1362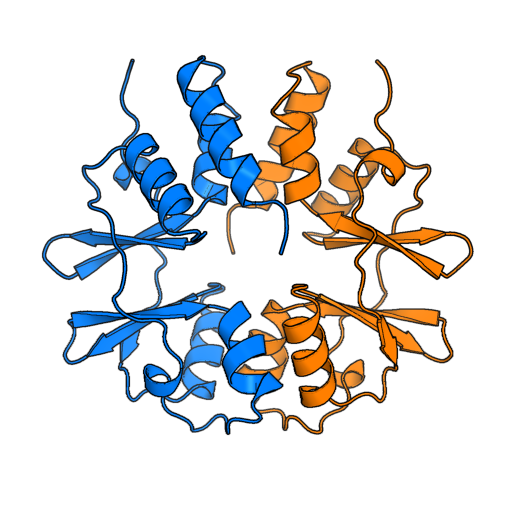 N N . MET B 1 33 ? 10.438 -9.383 7.16 1 95.5 33 MET B N 1
ATOM 1363 C CA . MET B 1 33 ? 10.898 -8.062 7.57 1 95.5 33 ME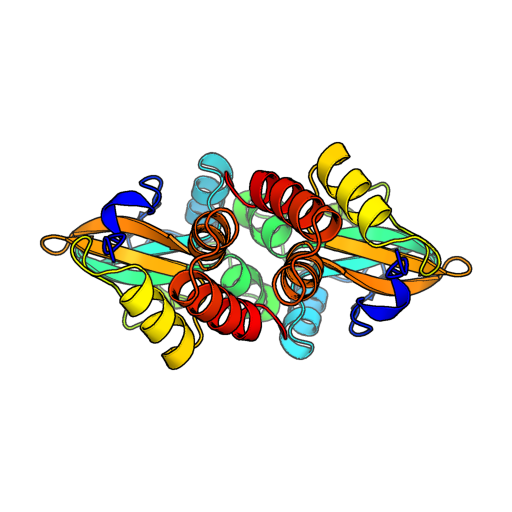T B CA 1
ATOM 1364 C C . MET B 1 33 ? 9.742 -7.078 7.664 1 95.5 33 MET B C 1
ATOM 1366 O O . MET B 1 33 ? 9.922 -5.934 8.086 1 95.5 33 MET B O 1
ATOM 1370 N N . SER B 1 34 ? 8.586 -7.48 7.215 1 94 34 SER B N 1
ATOM 1371 C CA . SER B 1 34 ? 7.395 -6.645 7.211 1 94 34 SER B CA 1
ATOM 1372 C C . SER B 1 34 ? 7.625 -5.355 6.43 1 94 34 SER B C 1
ATOM 1374 O O . SER B 1 34 ? 7.336 -4.266 6.926 1 94 34 SER B O 1
ATOM 1376 N N . VAL B 1 35 ? 8.156 -5.488 5.223 1 94.06 35 VAL B N 1
ATOM 1377 C CA . VAL B 1 35 ? 8.367 -4.34 4.348 1 94.06 35 VAL B CA 1
ATOM 1378 C C . VAL B 1 35 ? 7.539 -4.496 3.078 1 94.06 35 VAL B C 1
ATOM 1380 O O . VAL B 1 35 ? 7.27 -5.613 2.635 1 94.06 35 VAL B O 1
ATOM 1383 N N . GLY B 1 36 ? 7.16 -3.369 2.463 1 94.88 36 GLY B N 1
ATOM 1384 C CA . GLY B 1 36 ? 6.254 -3.385 1.327 1 94.88 36 GLY B CA 1
ATOM 1385 C C . GLY B 1 36 ? 6.965 -3.258 -0.006 1 94.88 36 GLY B C 1
ATOM 1386 O O . GLY B 1 36 ? 6.324 -3.111 -1.048 1 94.88 36 GLY B O 1
ATOM 1387 N N . CYS B 1 37 ? 8.305 -3.223 0.039 1 97 37 CYS B N 1
ATOM 1388 C CA . CYS B 1 37 ? 9.062 -3.146 -1.205 1 97 37 CYS B CA 1
ATOM 1389 C C . CYS B 1 37 ? 10.469 -3.709 -1.022 1 97 37 CYS B C 1
ATOM 1391 O O . CYS B 1 37 ? 10.898 -3.955 0.104 1 97 37 CYS B O 1
ATOM 1393 N N . VAL B 1 38 ? 11.133 -3.943 -2.105 1 98.31 38 VAL B N 1
ATOM 1394 C CA . VAL B 1 38 ? 12.508 -4.434 -2.131 1 98.31 38 VAL B CA 1
ATOM 1395 C C . VAL B 1 38 ? 13.305 -3.678 -3.189 1 98.31 38 VAL B C 1
ATOM 1397 O O . VAL B 1 38 ? 12.812 -3.424 -4.289 1 98.31 38 VAL B O 1
ATOM 1400 N N . VAL B 1 39 ? 14.469 -3.242 -2.811 1 98.56 39 VAL B N 1
ATOM 1401 C CA . VAL B 1 39 ? 15.398 -2.654 -3.771 1 98.56 39 VAL B CA 1
ATOM 1402 C C . VAL B 1 39 ? 16.234 -3.752 -4.414 1 98.56 39 VAL B C 1
ATOM 1404 O O . VAL B 1 39 ? 16.828 -4.586 -3.715 1 98.56 39 VAL B O 1
ATOM 1407 N N . VAL B 1 40 ? 16.281 -3.775 -5.695 1 98.75 40 VAL B N 1
ATOM 1408 C CA . VAL B 1 40 ? 16.984 -4.809 -6.445 1 98.75 40 VAL B CA 1
ATOM 1409 C C . VAL B 1 40 ? 18.391 -4.332 -6.773 1 98.75 40 VAL B C 1
ATOM 1411 O O . VAL B 1 40 ? 18.594 -3.184 -7.18 1 98.75 40 VAL B O 1
ATOM 1414 N N . THR B 1 41 ? 19.344 -5.219 -6.574 1 98.38 41 THR B N 1
ATOM 1415 C CA . THR B 1 41 ? 20.734 -4.859 -6.805 1 98.38 41 THR B CA 1
ATOM 1416 C C . THR B 1 41 ? 21.359 -5.754 -7.875 1 98.38 41 THR B C 1
ATOM 1418 O O . THR B 1 41 ? 20.875 -6.863 -8.125 1 98.38 41 THR B O 1
ATOM 1421 N N . ASP B 1 42 ? 22.25 -5.273 -8.625 1 97.56 42 ASP B N 1
ATOM 1422 C CA . ASP B 1 42 ? 23.188 -5.984 -9.5 1 97.56 42 ASP B CA 1
ATOM 1423 C C . ASP B 1 42 ? 24.625 -5.719 -9.109 1 97.56 42 ASP B C 1
ATOM 1425 O O . ASP B 1 42 ? 25.109 -4.59 -9.211 1 97.56 42 ASP B O 1
ATOM 1429 N N . GLN B 1 43 ? 25.359 -6.801 -8.609 1 95.38 43 GLN B N 1
ATOM 1430 C CA . GLN B 1 43 ? 26.719 -6.633 -8.117 1 95.38 43 GLN B CA 1
ATOM 1431 C C . GLN B 1 43 ? 26.781 -5.539 -7.055 1 95.38 43 GLN B C 1
ATOM 1433 O O . GLN B 1 43 ? 27.609 -4.621 -7.152 1 95.38 43 GLN B O 1
ATOM 1438 N N . SER B 1 44 ? 25.828 -5.484 -6.148 1 93.81 44 SER B N 1
ATOM 1439 C CA . SER B 1 44 ? 25.766 -4.637 -4.961 1 93.81 44 SER B CA 1
ATOM 1440 C C . SER B 1 44 ? 25.375 -3.207 -5.328 1 93.81 44 SER B C 1
ATOM 1442 O O . SER B 1 44 ? 25.359 -2.324 -4.465 1 93.81 44 SER B O 1
ATOM 1444 N N . LYS B 1 45 ? 25.062 -2.994 -6.586 1 96.06 45 LYS B N 1
ATOM 1445 C CA . LYS B 1 45 ? 24.578 -1.687 -7.016 1 96.06 45 LYS B CA 1
ATOM 1446 C C . LYS B 1 45 ? 23.062 -1.684 -7.156 1 96.06 45 LYS B C 1
ATOM 1448 O O . LYS B 1 45 ? 22.5 -2.537 -7.84 1 96.06 45 LYS B O 1
ATOM 1453 N N . PRO B 1 46 ? 22.484 -0.744 -6.457 1 98 46 PRO B N 1
ATOM 1454 C CA . PRO B 1 46 ? 21.031 -0.669 -6.602 1 98 46 PRO B CA 1
ATOM 1455 C C . PRO B 1 46 ? 20.594 -0.275 -8.008 1 98 46 PRO B C 1
ATOM 1457 O O . PRO B 1 46 ? 21.047 0.741 -8.539 1 98 46 PRO B O 1
ATOM 1460 N N . ILE B 1 47 ? 19.641 -1.062 -8.617 1 97.69 47 ILE B N 1
ATOM 1461 C CA . ILE B 1 47 ? 19.344 -0.822 -10.023 1 97.69 47 ILE B CA 1
ATOM 1462 C C . ILE B 1 47 ? 17.828 -0.713 -10.219 1 97.69 47 ILE B C 1
ATOM 1464 O O . ILE B 1 47 ? 17.359 -0.291 -11.281 1 97.69 47 ILE B O 1
ATOM 1468 N N . GLY B 1 48 ? 17.016 -1.099 -9.281 1 98.12 48 GLY B N 1
ATOM 1469 C CA . GLY B 1 48 ? 15.57 -1.062 -9.438 1 98.12 48 GLY B CA 1
ATOM 1470 C C . GLY B 1 48 ? 14.82 -1.314 -8.141 1 98.12 48 GLY B C 1
ATOM 1471 O O . GLY B 1 48 ? 15.43 -1.362 -7.07 1 98.12 48 GLY B O 1
ATOM 1472 N N . ILE B 1 49 ? 13.492 -1.41 -8.297 1 98.44 49 ILE B N 1
ATOM 1473 C CA . ILE B 1 49 ? 12.648 -1.595 -7.117 1 98.44 49 ILE B CA 1
ATOM 1474 C C . ILE B 1 49 ? 11.422 -2.424 -7.484 1 98.44 49 ILE B C 1
ATOM 1476 O O . ILE B 1 49 ? 10.93 -2.344 -8.609 1 98.44 49 ILE B O 1
ATOM 1480 N N . VAL B 1 50 ? 10.977 -3.285 -6.57 1 98.38 50 VAL B N 1
ATOM 1481 C CA . VAL B 1 50 ? 9.734 -4.039 -6.688 1 98.38 50 VAL B CA 1
ATOM 1482 C C . VAL B 1 50 ? 8.867 -3.791 -5.453 1 98.38 50 VAL B C 1
ATOM 1484 O O . VAL B 1 50 ? 9.352 -3.846 -4.324 1 98.38 50 VAL B O 1
ATOM 1487 N N . THR B 1 51 ? 7.613 -3.494 -5.684 1 96.94 51 THR B N 1
ATOM 1488 C CA . THR B 1 51 ? 6.688 -3.209 -4.594 1 96.94 51 THR B CA 1
ATOM 1489 C C . THR B 1 51 ? 5.625 -4.297 -4.488 1 96.94 51 THR B C 1
ATOM 1491 O O . THR B 1 51 ? 5.57 -5.203 -5.324 1 96.94 51 THR B O 1
ATOM 1494 N N . GLU B 1 52 ? 4.828 -4.223 -3.422 1 96.94 52 GLU B N 1
ATOM 1495 C CA . GLU B 1 52 ? 3.697 -5.133 -3.27 1 96.94 52 GLU B CA 1
ATOM 1496 C C . GLU B 1 52 ? 2.764 -5.055 -4.477 1 96.94 52 GLU B C 1
ATOM 1498 O O . GLU B 1 52 ? 2.268 -6.078 -4.949 1 96.94 52 GLU B O 1
ATOM 1503 N N . ARG B 1 53 ? 2.586 -3.871 -4.953 1 96.12 53 ARG B N 1
ATOM 1504 C CA . ARG B 1 53 ? 1.75 -3.686 -6.137 1 96.12 53 ARG B CA 1
ATOM 1505 C C . ARG B 1 53 ? 2.309 -4.457 -7.328 1 96.12 53 ARG B C 1
ATOM 1507 O O . ARG B 1 53 ? 1.55 -5.031 -8.109 1 96.12 53 ARG B O 1
ATOM 1514 N N . ASP B 1 54 ? 3.523 -4.473 -7.477 1 97.44 54 ASP B N 1
ATOM 1515 C CA . ASP B 1 54 ? 4.16 -5.184 -8.578 1 97.44 54 ASP B CA 1
ATOM 1516 C C . ASP B 1 54 ? 3.877 -6.684 -8.5 1 97.44 54 ASP B C 1
ATOM 1518 O O . ASP B 1 54 ? 3.746 -7.352 -9.531 1 97.44 54 ASP B O 1
ATOM 1522 N N . PHE B 1 55 ? 3.805 -7.246 -7.281 1 98.5 55 PHE B N 1
ATOM 1523 C CA . PHE B 1 55 ? 3.479 -8.656 -7.129 1 98.5 55 PHE B CA 1
ATOM 1524 C C . PHE B 1 55 ? 2.084 -8.953 -7.668 1 98.5 55 PHE B C 1
ATOM 1526 O O . PHE B 1 55 ? 1.828 -10.047 -8.18 1 98.5 55 PHE B O 1
ATOM 1533 N N . VAL B 1 56 ? 1.244 -7.945 -7.582 1 98.44 56 VAL B N 1
ATOM 1534 C CA . VAL B 1 56 ? -0.109 -8.117 -8.102 1 98.44 56 VAL B CA 1
ATOM 1535 C C . VAL B 1 56 ? -0.113 -7.914 -9.617 1 98.44 56 VAL B C 1
ATOM 1537 O O . VAL B 1 56 ? -0.565 -8.781 -10.359 1 98.44 56 VAL B O 1
ATOM 1540 N N . THR B 1 57 ? 0.47 -6.801 -10.086 1 98.25 57 THR B N 1
ATOM 1541 C CA . THR B 1 57 ? 0.256 -6.348 -11.461 1 98.25 57 THR B CA 1
ATOM 1542 C C . THR B 1 57 ? 1.239 -7.023 -12.406 1 98.25 57 THR B C 1
ATOM 1544 O O . THR B 1 57 ? 0.906 -7.297 -13.562 1 98.25 57 THR B O 1
ATOM 1547 N N . LYS B 1 58 ? 2.404 -7.32 -11.898 1 98.31 58 LYS B N 1
ATOM 1548 C CA . LYS B 1 58 ? 3.441 -7.816 -12.805 1 98.31 58 LYS B CA 1
ATOM 1549 C C . LYS B 1 58 ? 3.688 -9.305 -12.594 1 98.31 58 LYS B C 1
ATOM 1551 O O . LYS B 1 58 ? 4.281 -9.969 -13.445 1 98.31 58 LYS B O 1
ATOM 1556 N N . VAL B 1 59 ? 3.307 -9.828 -11.461 1 98.56 59 VAL B N 1
ATOM 1557 C CA . VAL B 1 59 ? 3.578 -11.234 -11.18 1 98.56 59 VAL B CA 1
ATOM 1558 C C . VAL B 1 59 ? 2.285 -12.039 -11.273 1 98.56 59 VAL B C 1
ATOM 1560 O O . VAL B 1 59 ? 2.078 -12.789 -12.242 1 98.56 59 VAL B O 1
ATOM 1563 N N . ALA B 1 60 ? 1.373 -11.797 -10.398 1 98.62 60 ALA B N 1
ATOM 1564 C CA . ALA B 1 60 ? 0.15 -12.594 -10.32 1 98.62 60 ALA B CA 1
ATOM 1565 C C . ALA B 1 60 ? -0.716 -12.391 -11.562 1 98.62 60 ALA B C 1
ATOM 1567 O O . ALA B 1 60 ? -1.179 -13.352 -12.172 1 98.62 60 ALA B O 1
ATOM 1568 N N . ALA B 1 61 ? -0.959 -11.102 -11.961 1 98.69 61 ALA B N 1
ATOM 1569 C CA . ALA B 1 61 ? -1.817 -10.789 -13.102 1 98.69 61 ALA B CA 1
ATOM 1570 C C . ALA B 1 61 ? -1.254 -11.391 -14.383 1 98.69 61 ALA B C 1
ATOM 1572 O O . ALA B 1 61 ? -2.008 -11.773 -15.281 1 98.69 61 ALA B O 1
ATOM 1573 N N . GLU B 1 62 ? 0.055 -11.5 -14.445 1 98.44 62 GLU B N 1
ATOM 1574 C CA . GLU B 1 62 ? 0.712 -11.961 -15.664 1 98.44 62 GLU B CA 1
ATOM 1575 C C . GLU B 1 62 ? 0.979 -13.461 -15.609 1 98.44 62 GLU B C 1
ATOM 1577 O O . GLU B 1 62 ? 1.484 -14.039 -16.578 1 98.44 62 GLU B O 1
ATOM 1582 N N . GLY B 1 63 ? 0.69 -14.078 -14.531 1 98.19 63 GLY B N 1
ATOM 1583 C CA . GLY B 1 63 ? 0.862 -15.516 -14.383 1 98.19 63 GLY B CA 1
ATOM 1584 C C . GLY B 1 63 ? 2.318 -15.938 -14.336 1 98.19 63 GLY B C 1
ATOM 1585 O O . GLY B 1 63 ? 2.676 -17.016 -14.828 1 98.19 63 GLY B O 1
ATOM 1586 N N . ARG B 1 64 ? 3.156 -15.141 -13.805 1 97.81 64 ARG B N 1
ATOM 1587 C CA . ARG B 1 64 ? 4.578 -15.461 -13.734 1 97.81 64 ARG B CA 1
ATOM 1588 C C . ARG B 1 64 ? 4.859 -16.484 -12.641 1 97.81 64 ARG B C 1
ATOM 1590 O O . ARG B 1 64 ? 4.359 -16.359 -11.523 1 97.81 64 ARG B O 1
ATOM 1597 N N . PRO B 1 65 ? 5.684 -17.453 -12.984 1 97.56 65 PRO B N 1
ATOM 1598 C CA . PRO B 1 65 ? 6.07 -18.406 -11.945 1 97.56 65 PRO B CA 1
ATOM 1599 C C . PRO B 1 65 ? 6.898 -17.766 -10.836 1 97.56 65 PRO B C 1
ATOM 1601 O O . PRO B 1 65 ? 7.676 -16.844 -11.094 1 97.56 65 PRO B O 1
ATOM 1604 N N . LEU B 1 66 ? 6.809 -18.328 -9.664 1 98 66 LEU B N 1
ATOM 1605 C CA . LEU B 1 66 ? 7.426 -17.719 -8.492 1 98 66 LEU B CA 1
ATOM 1606 C C . LEU B 1 66 ? 8.93 -17.984 -8.477 1 98 66 LEU B C 1
ATOM 1608 O O . LEU B 1 66 ? 9.664 -17.375 -7.695 1 98 66 LEU B O 1
ATOM 1612 N N . PHE B 1 67 ? 9.391 -18.828 -9.328 1 97.94 67 PHE B N 1
ATOM 1613 C CA . PHE B 1 67 ? 10.828 -19.047 -9.445 1 97.94 67 PHE B CA 1
ATOM 1614 C C . PHE B 1 67 ? 11.461 -18.016 -10.359 1 97.94 67 PHE B C 1
ATOM 1616 O O . PHE B 1 67 ? 12.688 -17.953 -10.492 1 97.94 67 PHE B O 1
ATOM 1623 N N . THR B 1 68 ? 10.625 -17.156 -10.977 1 98.19 68 THR B N 1
ATOM 1624 C CA . THR B 1 68 ? 11.117 -16.062 -11.812 1 98.19 68 THR B CA 1
ATOM 1625 C C . THR B 1 68 ? 12.047 -15.156 -11.016 1 98.19 68 THR B C 1
ATOM 1627 O O . THR B 1 68 ? 11.82 -14.914 -9.828 1 98.19 68 THR B O 1
ATOM 1630 N N . GLU B 1 69 ? 13.07 -14.68 -11.68 1 98.75 69 GLU B N 1
ATOM 1631 C CA . GLU B 1 69 ? 14.008 -13.758 -11.047 1 98.75 69 GLU B CA 1
ATOM 1632 C C . GLU B 1 69 ? 13.375 -12.383 -10.828 1 98.75 69 GLU B C 1
ATOM 1634 O O . GLU B 1 69 ? 12.672 -11.875 -11.703 1 98.75 69 GLU B O 1
ATOM 1639 N N . ILE B 1 70 ? 13.648 -11.805 -9.633 1 98.75 70 ILE B N 1
ATOM 1640 C CA . ILE B 1 70 ? 13.023 -10.547 -9.242 1 98.75 70 ILE B CA 1
ATOM 1641 C C . ILE B 1 70 ? 13.43 -9.445 -10.219 1 98.75 70 ILE B C 1
ATOM 1643 O O . ILE B 1 70 ? 12.656 -8.516 -10.477 1 98.75 70 ILE B O 1
ATOM 1647 N N . GLY B 1 71 ? 14.586 -9.523 -10.805 1 98.56 71 GLY B N 1
ATOM 1648 C CA . GLY B 1 71 ? 15.07 -8.547 -11.766 1 98.56 71 GLY B CA 1
ATOM 1649 C C . GLY B 1 71 ? 14.18 -8.422 -12.984 1 98.56 71 GLY B C 1
ATOM 1650 O O . GLY B 1 71 ? 14.172 -7.391 -13.656 1 98.56 71 GLY B O 1
ATOM 1651 N N . GLU B 1 72 ? 13.391 -9.453 -13.32 1 98.25 72 GLU B N 1
ATOM 1652 C CA . GLU B 1 72 ? 12.539 -9.484 -14.508 1 98.25 72 GLU B CA 1
ATOM 1653 C C . GLU B 1 72 ? 11.297 -8.617 -14.312 1 98.25 72 GLU B C 1
ATOM 1655 O O . GLU B 1 72 ? 10.617 -8.266 -15.281 1 98.25 72 GLU B O 1
ATOM 1660 N N . VAL B 1 73 ? 11.016 -8.281 -13.062 1 98.25 73 VAL B N 1
ATOM 1661 C CA . VAL B 1 73 ? 9.758 -7.586 -12.828 1 98.25 73 VAL B CA 1
ATOM 1662 C C . VAL B 1 73 ? 10.031 -6.234 -12.164 1 98.25 73 VAL B C 1
ATOM 1664 O O . VAL B 1 73 ? 9.102 -5.469 -11.898 1 98.25 73 VAL B O 1
ATOM 1667 N N . MET B 1 74 ? 11.227 -5.945 -11.867 1 98.19 74 MET B N 1
ATOM 1668 C CA . MET B 1 74 ? 11.555 -4.711 -11.156 1 98.19 74 MET B CA 1
ATOM 1669 C C . MET B 1 74 ? 11.312 -3.494 -12.047 1 98.19 74 MET B C 1
ATOM 1671 O O . MET B 1 74 ? 11.367 -3.598 -13.273 1 98.19 74 MET B O 1
ATOM 1675 N N . SER B 1 75 ? 10.961 -2.416 -11.461 1 97.19 75 SER B N 1
ATOM 1676 C CA . SER B 1 75 ? 10.977 -1.132 -12.156 1 97.19 75 SER B CA 1
ATOM 1677 C C . SER B 1 75 ? 12.375 -0.529 -12.18 1 97.19 75 SER B C 1
ATOM 1679 O O . SER B 1 75 ? 13.086 -0.569 -11.18 1 97.19 75 SER B O 1
ATOM 1681 N N . SER B 1 76 ? 12.781 -0.01 -13.219 1 96.56 76 SER B N 1
ATOM 1682 C CA . SER B 1 76 ? 14.094 0.587 -13.461 1 96.56 76 SER B CA 1
ATOM 1683 C C . SER B 1 76 ? 14 1.761 -14.43 1 96.56 76 SER B C 1
ATOM 1685 O O . SER B 1 76 ? 13.148 1.769 -15.32 1 96.56 76 SER B O 1
ATOM 1687 N N . PRO B 1 77 ? 14.883 2.896 -14.344 1 96.19 77 PRO B N 1
ATOM 1688 C CA . PRO B 1 77 ? 15.961 3.049 -13.359 1 96.19 77 PRO B CA 1
ATOM 1689 C C . PRO B 1 77 ? 15.445 3.365 -11.961 1 96.19 77 PRO B C 1
ATOM 1691 O O . PRO B 1 77 ? 14.305 3.822 -11.805 1 96.19 77 PRO B O 1
ATOM 1694 N N . LEU B 1 78 ? 16.234 3.045 -10.992 1 97.56 78 LEU B N 1
ATOM 1695 C CA . LEU B 1 78 ? 15.891 3.342 -9.602 1 97.56 78 LEU B CA 1
ATOM 1696 C C . LEU B 1 78 ? 15.977 4.84 -9.328 1 97.56 78 LEU B C 1
ATOM 1698 O O . LEU B 1 78 ? 17.016 5.465 -9.586 1 97.56 78 LEU B O 1
ATOM 1702 N N . ILE B 1 79 ? 14.961 5.43 -8.883 1 97.56 79 ILE B N 1
ATOM 1703 C CA . ILE B 1 79 ? 14.961 6.82 -8.445 1 97.56 79 ILE B CA 1
ATOM 1704 C C . ILE B 1 79 ? 15.312 6.898 -6.961 1 97.56 79 ILE B C 1
ATOM 1706 O O . ILE B 1 79 ? 14.734 6.188 -6.141 1 97.56 79 ILE B O 1
ATOM 1710 N N . THR B 1 80 ? 16.266 7.715 -6.656 1 98.12 80 THR B N 1
ATOM 1711 C CA . THR B 1 80 ? 16.75 7.809 -5.277 1 98.12 80 THR B CA 1
ATOM 1712 C C . THR B 1 80 ? 16.891 9.266 -4.852 1 98.12 80 THR B C 1
ATOM 1714 O O . THR B 1 80 ? 16.734 10.18 -5.672 1 98.12 80 THR B O 1
ATOM 1717 N N . ILE B 1 81 ? 17.156 9.484 -3.602 1 98.12 81 ILE B N 1
ATOM 1718 C CA . ILE B 1 81 ? 17.422 10.805 -3.037 1 98.12 81 ILE B CA 1
ATOM 1719 C C . ILE B 1 81 ? 18.547 10.711 -2.023 1 98.12 81 ILE B C 1
ATOM 1721 O O . ILE B 1 81 ? 18.781 9.664 -1.416 1 98.12 81 ILE B O 1
ATOM 1725 N N . SER B 1 82 ? 19.281 11.781 -1.854 1 98.12 82 SER B N 1
ATOM 1726 C CA . SER B 1 82 ? 20.344 11.859 -0.86 1 98.12 82 SER B CA 1
ATOM 1727 C C . SER B 1 82 ? 19.781 12.125 0.533 1 98.12 82 SER B C 1
ATOM 1729 O O . SER B 1 82 ? 18.797 12.859 0.684 1 98.12 82 SER B O 1
ATOM 1731 N N . PRO B 1 83 ? 20.453 11.555 1.574 1 97.31 83 PRO B N 1
ATOM 1732 C CA . PRO B 1 83 ? 20 11.836 2.938 1 97.31 83 PRO B CA 1
ATOM 1733 C C . PRO B 1 83 ? 20.141 13.305 3.322 1 97.31 83 PRO B C 1
ATOM 1735 O O . PRO B 1 83 ? 19.531 13.758 4.289 1 97.31 83 PRO B O 1
ATOM 1738 N N . GLU B 1 84 ? 20.922 14.008 2.551 1 96.88 84 GLU B N 1
ATOM 1739 C CA . GLU B 1 84 ? 21.203 15.406 2.875 1 96.88 84 GLU B CA 1
ATOM 1740 C C . GLU B 1 84 ? 20.156 16.328 2.246 1 96.88 84 GLU B C 1
ATOM 1742 O O . GLU B 1 84 ? 20.156 17.531 2.518 1 96.88 84 GLU B O 1
ATOM 1747 N N . GLU B 1 85 ? 19.328 15.812 1.406 1 96.12 85 GLU B N 1
ATOM 1748 C CA . GLU B 1 85 ? 18.281 16.609 0.79 1 96.12 85 GLU B CA 1
ATOM 1749 C C . GLU B 1 85 ? 17.094 16.781 1.737 1 96.12 85 GLU B C 1
ATOM 1751 O O . GLU B 1 85 ? 16.969 16.062 2.725 1 96.12 85 GLU B O 1
ATOM 1756 N N . THR B 1 86 ? 16.25 17.766 1.477 1 92.88 86 THR B N 1
ATOM 1757 C CA . THR B 1 86 ? 15.133 18.078 2.361 1 92.88 86 THR B CA 1
ATOM 1758 C C . THR B 1 86 ? 13.914 17.234 2.018 1 92.88 86 THR B C 1
ATOM 1760 O O . THR B 1 86 ? 13.828 16.672 0.926 1 92.88 86 THR B O 1
ATOM 1763 N N . ILE B 1 87 ? 12.992 17.156 2.977 1 90.31 87 ILE B N 1
ATOM 1764 C CA . ILE B 1 87 ? 11.742 16.453 2.74 1 90.31 87 ILE B CA 1
ATOM 1765 C C . ILE B 1 87 ? 10.945 17.172 1.65 1 90.31 87 ILE B C 1
ATOM 1767 O O . ILE B 1 87 ? 10.172 16.531 0.925 1 90.31 87 ILE B O 1
ATOM 1771 N N . TRP B 1 88 ? 11.109 18.438 1.532 1 87.31 88 TRP B N 1
ATOM 1772 C CA . TRP B 1 88 ? 10.5 19.172 0.428 1 87.31 88 TRP B CA 1
ATOM 1773 C C . TRP B 1 88 ? 10.953 18.609 -0.916 1 87.31 88 TRP B C 1
ATOM 1775 O O . TRP B 1 88 ? 10.133 18.328 -1.792 1 87.31 88 TRP B O 1
ATOM 1785 N N . GLU B 1 89 ? 12.25 18.469 -1.035 1 92.19 89 GLU B N 1
ATOM 1786 C CA . GLU B 1 89 ? 12.789 17.906 -2.268 1 92.19 89 GLU B CA 1
ATOM 1787 C C . GLU B 1 89 ? 12.258 16.5 -2.516 1 92.19 89 GLU B C 1
ATOM 1789 O O . GLU B 1 89 ? 11.953 16.125 -3.652 1 92.19 89 GLU B O 1
ATOM 1794 N N . ALA B 1 90 ? 12.195 15.75 -1.432 1 93.56 90 ALA B N 1
ATOM 1795 C CA . ALA B 1 90 ? 11.633 14.406 -1.543 1 93.56 90 ALA B CA 1
ATOM 1796 C C . ALA B 1 90 ? 10.203 14.453 -2.074 1 93.56 90 ALA B C 1
ATOM 1798 O O . ALA B 1 90 ? 9.852 13.703 -2.988 1 93.56 90 ALA B O 1
ATOM 1799 N N . SER B 1 91 ? 9.422 15.328 -1.534 1 89.06 91 SER B N 1
ATOM 1800 C CA . SER B 1 91 ? 8.023 15.453 -1.939 1 89.06 91 SER B CA 1
ATOM 1801 C C . SER B 1 91 ? 7.906 15.859 -3.406 1 89.06 91 SER B C 1
ATOM 1803 O O . SER B 1 91 ? 7.016 15.391 -4.117 1 89.06 91 SER B O 1
ATOM 1805 N N . GLU B 1 92 ? 8.797 16.703 -3.877 1 89.94 92 GLU B N 1
ATOM 1806 C CA . GLU B 1 92 ? 8.797 17.141 -5.27 1 89.94 92 GLU B CA 1
ATOM 1807 C C . GLU B 1 92 ? 9.125 15.984 -6.215 1 89.94 92 GLU B C 1
ATOM 1809 O O . GLU B 1 92 ? 8.477 15.82 -7.25 1 89.94 92 GLU B O 1
ATOM 1814 N N . ILE B 1 93 ? 10.062 15.195 -5.852 1 93.19 93 ILE B N 1
ATOM 1815 C CA . ILE B 1 93 ? 10.438 14.039 -6.66 1 93.19 93 ILE B CA 1
ATOM 1816 C C . ILE B 1 93 ? 9.266 13.062 -6.746 1 93.19 93 ILE B C 1
ATOM 1818 O O . ILE B 1 93 ? 8.93 12.586 -7.828 1 93.19 93 ILE B O 1
ATOM 1822 N N . MET B 1 94 ? 8.656 12.812 -5.586 1 90.88 94 MET B N 1
ATOM 1823 C CA . MET B 1 94 ? 7.555 11.859 -5.535 1 90.88 94 MET B CA 1
ATOM 1824 C C . MET B 1 94 ? 6.379 12.344 -6.375 1 90.88 94 MET B C 1
ATOM 1826 O O . MET B 1 94 ? 5.73 11.555 -7.062 1 90.88 94 MET B O 1
ATOM 1830 N N . LYS B 1 95 ? 6.156 13.57 -6.305 1 85.56 95 LYS B N 1
ATOM 1831 C CA . LYS B 1 95 ? 5.09 14.164 -7.105 1 85.56 95 LYS B CA 1
ATOM 1832 C C . LYS B 1 95 ? 5.406 14.078 -8.594 1 85.56 95 LYS B C 1
ATOM 1834 O O . LYS B 1 95 ? 4.574 13.617 -9.383 1 85.56 95 LYS B O 1
ATOM 1839 N N . GLU B 1 96 ? 6.57 14.461 -8.992 1 90 96 GLU B N 1
ATOM 1840 C CA . GLU B 1 96 ? 6.98 14.523 -10.391 1 90 96 GLU B CA 1
ATOM 1841 C C . GLU B 1 96 ? 7.039 13.133 -11.008 1 90 96 GLU B C 1
ATOM 1843 O O . GLU B 1 96 ? 6.621 12.938 -12.156 1 90 96 GLU B O 1
ATOM 1848 N N . LYS B 1 97 ? 7.531 12.211 -10.242 1 92.5 97 LYS B N 1
ATOM 1849 C CA . LYS B 1 97 ? 7.758 10.867 -10.773 1 92.5 97 LYS B CA 1
ATOM 1850 C C . LYS B 1 97 ? 6.566 9.953 -10.484 1 92.5 97 LYS B C 1
ATOM 1852 O O . LYS B 1 97 ? 6.516 8.82 -10.953 1 92.5 97 LYS B O 1
ATOM 1857 N N . VAL B 1 98 ? 5.633 10.398 -9.672 1 87.31 98 VAL B N 1
ATOM 1858 C CA . VAL B 1 98 ? 4.406 9.688 -9.312 1 87.31 98 VAL B CA 1
ATOM 1859 C C . VAL B 1 98 ? 4.75 8.391 -8.586 1 87.31 98 VAL B C 1
ATOM 1861 O O . VAL B 1 98 ? 4.27 7.32 -8.953 1 87.31 98 VAL B O 1
ATOM 1864 N N . ILE B 1 99 ? 5.605 8.539 -7.539 1 90.12 99 ILE B N 1
ATOM 1865 C CA . ILE B 1 99 ? 6 7.379 -6.746 1 90.12 99 ILE B CA 1
ATOM 1866 C C 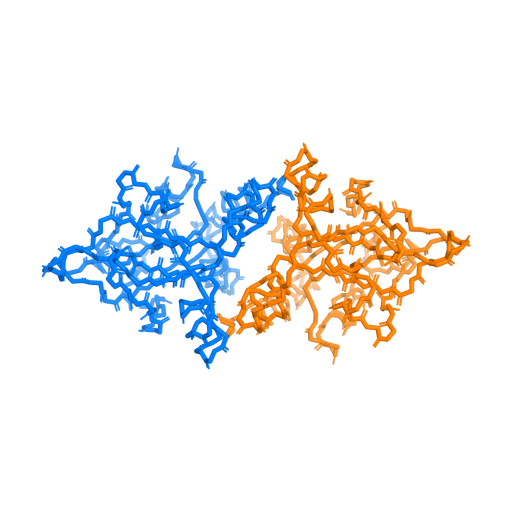. ILE B 1 99 ? 5.711 7.641 -5.27 1 90.12 99 ILE B C 1
ATOM 1868 O O . ILE B 1 99 ? 5.68 8.797 -4.836 1 90.12 99 ILE B O 1
ATOM 1872 N N . HIS B 1 100 ? 5.543 6.535 -4.48 1 88.75 100 HIS B N 1
ATOM 1873 C CA . HIS B 1 100 ? 5.188 6.648 -3.072 1 88.75 100 HIS B CA 1
ATOM 1874 C C . HIS B 1 100 ? 6.344 6.219 -2.176 1 88.75 100 HIS B C 1
ATOM 1876 O O . HIS B 1 100 ? 6.336 6.488 -0.972 1 88.75 100 HIS B O 1
ATOM 1882 N N . LYS B 1 101 ? 7.23 5.52 -2.752 1 93.94 101 LYS B N 1
ATOM 1883 C CA . LYS B 1 101 ? 8.414 5.035 -2.043 1 93.94 101 LYS B CA 1
ATOM 1884 C C . LYS B 1 101 ? 9.695 5.527 -2.711 1 93.94 101 LYS B C 1
ATOM 1886 O O . LYS B 1 101 ? 9.875 5.359 -3.92 1 93.94 101 LYS B O 1
ATOM 1891 N N . LEU B 1 102 ? 10.508 6.152 -1.921 1 96.25 102 LEU B N 1
ATOM 1892 C CA . LEU B 1 102 ? 11.719 6.785 -2.436 1 96.25 102 LEU B CA 1
ATOM 1893 C C . LEU B 1 102 ? 12.938 6.344 -1.642 1 96.25 102 LEU B C 1
ATOM 1895 O O . LEU B 1 102 ? 13.172 6.824 -0.53 1 96.25 102 LEU B O 1
ATOM 1899 N N . PRO B 1 103 ? 13.766 5.379 -2.205 1 98.12 103 PRO B N 1
ATOM 1900 C CA . PRO B 1 103 ? 14.984 4.938 -1.521 1 98.12 103 PRO B CA 1
ATOM 1901 C C . PRO B 1 103 ? 15.992 6.066 -1.314 1 98.12 103 PRO B C 1
ATOM 1903 O O . PRO B 1 103 ? 16.125 6.945 -2.172 1 98.12 103 PRO B O 1
ATOM 1906 N N . VAL B 1 104 ? 16.656 6.004 -0.223 1 98.38 104 VAL B N 1
ATOM 1907 C CA . VAL B 1 104 ? 17.703 6.957 0.112 1 98.38 104 VAL B CA 1
ATOM 1908 C C . VAL B 1 104 ? 19.062 6.336 -0.166 1 98.38 104 VAL B C 1
ATOM 1910 O O . VAL B 1 104 ? 19.375 5.25 0.33 1 98.38 104 VAL B O 1
ATOM 1913 N N . LYS B 1 105 ? 19.812 6.984 -0.944 1 98 105 LYS B N 1
ATOM 1914 C CA . LYS B 1 105 ? 21.109 6.461 -1.37 1 98 105 LYS B CA 1
ATOM 1915 C C . LYS B 1 105 ? 22.25 7.391 -0.954 1 98 105 LYS B C 1
ATOM 1917 O O . LYS B 1 105 ? 22.156 8.609 -1.144 1 98 105 LYS B O 1
ATOM 1922 N N . GLU B 1 106 ? 23.203 6.84 -0.336 1 96.38 106 GLU B N 1
ATOM 1923 C CA . GLU B 1 106 ? 24.438 7.512 0.028 1 96.38 106 GLU B CA 1
ATOM 1924 C C . GLU B 1 106 ? 25.656 6.695 -0.404 1 96.38 106 GLU B C 1
ATOM 1926 O O . GLU B 1 106 ? 25.766 5.512 -0.077 1 96.38 106 GLU B O 1
ATOM 1931 N N . ASN B 1 107 ? 26.641 7.305 -1.098 1 93.44 107 ASN B N 1
ATOM 1932 C CA . ASN B 1 107 ? 27.859 6.629 -1.563 1 93.44 107 ASN B CA 1
ATOM 1933 C C . ASN B 1 107 ? 27.531 5.312 -2.26 1 93.44 107 ASN B C 1
ATOM 1935 O O . ASN B 1 107 ? 28.109 4.273 -1.935 1 93.44 107 ASN B O 1
ATOM 1939 N N . ASP B 1 108 ? 26.469 5.262 -3.1 1 91.94 108 ASP B N 1
ATOM 1940 C CA . ASP B 1 108 ? 26.031 4.168 -3.967 1 91.94 108 ASP B CA 1
ATOM 1941 C C . ASP B 1 108 ? 25.469 3.012 -3.152 1 91.94 108 ASP B C 1
ATOM 1943 O O . ASP B 1 108 ? 25.391 1.879 -3.633 1 91.94 108 ASP B O 1
ATOM 1947 N N . GLN B 1 109 ? 25.125 3.328 -1.944 1 94.75 109 GLN B N 1
ATOM 1948 C CA . GLN B 1 109 ? 24.469 2.352 -1.081 1 94.75 109 GLN B CA 1
ATOM 1949 C C . GLN B 1 109 ? 23.125 2.863 -0.599 1 94.75 109 GLN B C 1
ATOM 1951 O O . GLN B 1 109 ? 22.953 4.059 -0.335 1 94.75 109 GLN B O 1
ATOM 1956 N N . ILE B 1 110 ? 22.234 1.916 -0.551 1 97.44 110 ILE B N 1
ATOM 1957 C CA . ILE B 1 110 ? 20.922 2.277 0.001 1 97.44 110 ILE B CA 1
ATOM 1958 C C . ILE B 1 110 ? 21.016 2.375 1.522 1 97.44 110 ILE B C 1
ATOM 1960 O O . ILE B 1 110 ? 21.391 1.406 2.191 1 97.44 110 ILE B O 1
ATOM 1964 N N . THR B 1 111 ? 20.672 3.535 2.012 1 96.56 111 THR B N 1
ATOM 1965 C CA . THR B 1 111 ? 20.844 3.758 3.443 1 96.56 111 THR B CA 1
ATOM 1966 C C . THR B 1 111 ? 19.484 3.922 4.129 1 96.56 111 THR B C 1
ATOM 1968 O O . THR B 1 111 ? 19.406 3.947 5.359 1 96.56 111 THR B O 1
ATOM 1971 N N . GLY B 1 112 ? 18.422 4.066 3.377 1 97.25 112 GLY B N 1
ATOM 1972 C CA . GLY B 1 112 ? 17.094 4.223 3.957 1 97.25 112 GLY B CA 1
ATOM 1973 C C . GLY B 1 112 ? 15.992 4.258 2.92 1 97.25 112 GLY B C 1
ATOM 1974 O O . GLY B 1 112 ? 16.234 3.994 1.74 1 97.25 112 GLY B O 1
ATOM 1975 N N . MET B 1 113 ? 14.812 4.496 3.395 1 97.12 113 MET B N 1
ATOM 1976 C CA . MET B 1 113 ? 13.594 4.621 2.605 1 97.12 113 MET B CA 1
ATOM 1977 C C . MET B 1 113 ? 12.703 5.73 3.152 1 97.12 113 MET B C 1
ATOM 1979 O O . MET B 1 113 ? 12.547 5.867 4.367 1 97.12 113 MET B O 1
ATOM 1983 N N . ILE B 1 114 ? 12.258 6.543 2.279 1 94.31 114 ILE B N 1
ATOM 1984 C CA . ILE B 1 114 ? 11.258 7.52 2.701 1 94.31 114 ILE B CA 1
ATOM 1985 C C . ILE B 1 114 ? 9.977 7.332 1.891 1 94.31 114 ILE B C 1
ATOM 1987 O O . ILE B 1 114 ? 10.031 7.105 0.68 1 94.31 114 ILE B O 1
ATOM 1991 N N . THR B 1 115 ? 8.836 7.402 2.572 1 91.19 115 THR B N 1
ATOM 1992 C CA . THR B 1 115 ? 7.547 7.219 1.924 1 91.19 115 THR B CA 1
ATOM 1993 C C . THR B 1 115 ? 6.676 8.461 2.088 1 91.19 115 THR B C 1
ATOM 1995 O O . THR B 1 115 ? 7 9.352 2.877 1 91.19 115 THR B O 1
ATOM 1998 N N . THR B 1 116 ? 5.633 8.508 1.258 1 86.81 116 THR B N 1
ATOM 1999 C CA . THR B 1 116 ? 4.668 9.594 1.393 1 86.81 116 THR B CA 1
ATOM 2000 C C . THR B 1 116 ? 4.078 9.625 2.799 1 86.81 116 THR B C 1
ATOM 2002 O O . THR B 1 116 ? 3.848 10.695 3.361 1 86.81 116 THR B O 1
ATOM 2005 N N . THR B 1 117 ? 3.904 8.484 3.381 1 82.69 117 THR B N 1
ATOM 2006 C CA .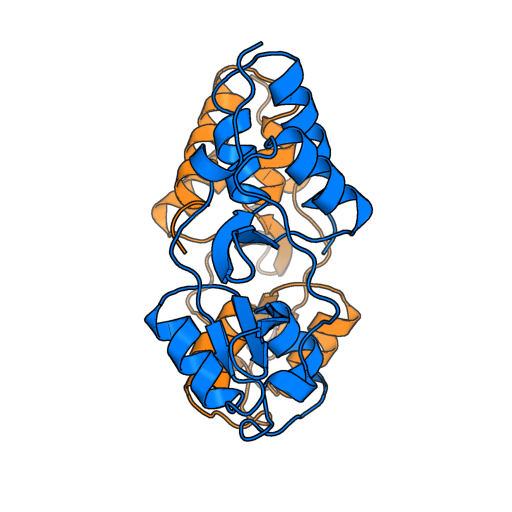 THR B 1 117 ? 3.379 8.383 4.738 1 82.69 117 THR B CA 1
ATOM 2007 C C . THR B 1 117 ? 4.348 9.008 5.738 1 82.69 117 THR B C 1
ATOM 2009 O O . THR B 1 117 ? 3.926 9.711 6.66 1 82.69 117 THR B O 1
ATOM 2012 N N . ASP B 1 118 ? 5.594 8.727 5.617 1 85.56 118 ASP B N 1
ATOM 2013 C CA . ASP B 1 118 ? 6.602 9.32 6.492 1 85.56 118 ASP B CA 1
ATOM 2014 C C . ASP B 1 118 ? 6.512 10.844 6.473 1 85.56 118 ASP B C 1
ATOM 2016 O O . ASP B 1 118 ? 6.617 11.484 7.52 1 85.56 118 ASP B O 1
ATOM 2020 N N . ILE B 1 119 ? 6.324 11.32 5.258 1 84.38 119 ILE 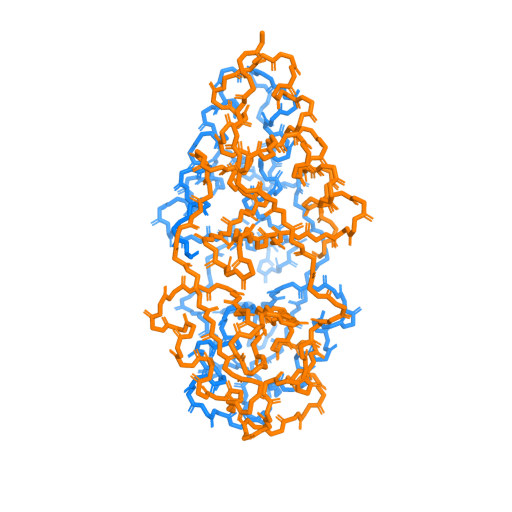B N 1
ATOM 2021 C CA . ILE B 1 119 ? 6.305 12.766 5.086 1 84.38 119 ILE B CA 1
ATOM 2022 C C . ILE B 1 119 ? 5.043 13.352 5.715 1 84.38 119 ILE B C 1
ATOM 2024 O O . ILE B 1 119 ? 5.102 14.359 6.418 1 84.38 119 ILE B O 1
ATOM 2028 N N . VAL B 1 120 ? 4 12.75 5.523 1 78.88 120 VAL B N 1
ATOM 2029 C CA . VAL B 1 120 ? 2.732 13.227 6.062 1 78.88 120 VAL B CA 1
ATOM 2030 C C . VAL B 1 120 ? 2.781 13.203 7.59 1 78.88 120 VAL B C 1
ATOM 2032 O O . VAL B 1 120 ? 2.277 14.117 8.25 1 78.88 120 VAL B O 1
ATOM 2035 N N . LYS B 1 121 ? 3.326 12.227 8.141 1 78.88 121 LYS B N 1
ATOM 2036 C CA . LYS B 1 121 ? 3.416 12.078 9.586 1 78.88 121 LYS B CA 1
ATOM 2037 C C . LYS B 1 121 ? 4.152 13.266 10.211 1 78.88 121 LYS B C 1
ATOM 2039 O O . LYS B 1 121 ? 3.779 13.742 11.281 1 78.88 121 LYS B O 1
ATOM 2044 N N . ILE B 1 122 ? 5.148 13.656 9.578 1 75.75 122 ILE B N 1
ATOM 2045 C CA . ILE B 1 122 ? 5.973 14.703 10.172 1 75.75 122 ILE B CA 1
ATOM 2046 C C . ILE B 1 122 ? 5.379 16.078 9.852 1 75.75 122 ILE B C 1
ATOM 2048 O O . ILE B 1 122 ? 5.617 17.047 10.57 1 75.75 122 ILE B O 1
ATOM 2052 N N . SER B 1 123 ? 4.711 16.172 8.797 1 70.38 123 SER B N 1
ATOM 2053 C CA . SER B 1 123 ? 4.191 17.469 8.375 1 70.38 123 SER B CA 1
ATOM 2054 C C . SER B 1 123 ? 2.867 17.781 9.062 1 70.38 123 SER B C 1
ATOM 2056 O O . SER B 1 123 ? 2.451 18.938 9.117 1 70.38 123 SER B O 1
ATOM 2058 N N . SER B 1 124 ? 2.15 16.844 9.477 1 62.66 124 SER B N 1
ATOM 2059 C CA . SER B 1 124 ? 0.857 17.062 10.117 1 62.66 124 SER B CA 1
ATOM 2060 C C . SER B 1 124 ? 1.025 17.562 11.547 1 62.66 124 SER B C 1
ATOM 2062 O O . SER B 1 124 ? 0.131 18.203 12.094 1 62.66 124 SER B O 1
ATOM 2064 N N . VAL B 1 125 ? 2.102 17.219 12.25 1 55.38 125 VAL B N 1
ATOM 2065 C CA . VAL B 1 125 ? 2.193 17.469 13.688 1 55.38 125 VAL B CA 1
ATOM 2066 C C . VAL B 1 125 ? 2.742 18.875 13.93 1 55.38 125 VAL B C 1
ATOM 2068 O O . VAL B 1 125 ? 2.434 19.5 14.945 1 55.38 125 VAL B O 1
ATOM 2071 N N . GLY B 1 126 ? 3.158 19.719 12.867 1 53.12 126 GLY B N 1
ATOM 2072 C CA . GLY B 1 126 ? 3.764 21.016 13.164 1 53.12 126 GLY B CA 1
ATOM 2073 C C . GLY B 1 126 ? 3.629 22.016 12.023 1 53.12 126 GLY B C 1
ATOM 2074 O O . GLY B 1 126 ? 4.43 22.016 11.094 1 53.12 126 GLY B O 1
ATOM 2075 N N . SER B 1 127 ? 2.393 22.547 11.977 1 52.25 127 SER B N 1
ATOM 2076 C CA . SER B 1 127 ? 1.589 23.219 10.961 1 52.25 127 SER B CA 1
ATOM 2077 C C . SER B 1 127 ? 2.305 24.453 10.406 1 52.25 127 SER B C 1
ATOM 2079 O O . SER B 1 127 ? 1.746 25.188 9.586 1 52.25 127 SER B O 1
ATOM 2081 N N . ASP B 1 128 ? 3.555 24.5 10.453 1 60.22 128 ASP B N 1
ATOM 2082 C CA . ASP B 1 128 ? 3.816 25.734 9.742 1 60.22 128 ASP B CA 1
ATOM 2083 C C . ASP B 1 128 ? 3.393 25.641 8.273 1 60.22 128 ASP B C 1
ATOM 2085 O O . ASP B 1 128 ? 3.027 24.562 7.805 1 60.22 128 ASP B O 1
ATOM 2089 N N . SER B 1 129 ? 3.246 26.797 7.754 1 63.44 129 SER B N 1
ATOM 2090 C CA . SER B 1 129 ? 2.689 26.969 6.414 1 63.44 129 SER B CA 1
ATOM 2091 C C . SER B 1 129 ? 3.408 26.078 5.402 1 63.44 129 SER B C 1
ATOM 2093 O O . SER B 1 129 ? 2.775 25.5 4.52 1 63.44 129 SER B O 1
ATOM 2095 N N . GLN B 1 130 ? 4.672 25.922 5.543 1 66.06 130 GLN B N 1
ATOM 2096 C CA . GLN B 1 130 ? 5.434 25.141 4.574 1 66.06 130 GLN B CA 1
ATOM 2097 C C . GLN B 1 130 ? 5.113 23.656 4.691 1 66.06 130 GLN B C 1
ATOM 2099 O O . GLN B 1 130 ? 4.941 22.969 3.684 1 66.06 130 GLN B O 1
ATOM 2104 N N . MET B 1 131 ? 5.086 23.219 5.898 1 68.69 131 MET B N 1
ATOM 2105 C CA . MET B 1 131 ? 4.785 21.812 6.156 1 68.69 131 MET B CA 1
ATOM 2106 C C . MET B 1 131 ? 3.381 21.453 5.672 1 68.69 131 MET B C 1
ATOM 2108 O O . MET B 1 131 ? 3.146 20.359 5.176 1 68.69 131 MET B O 1
ATOM 2112 N N . ARG B 1 132 ? 2.602 22.438 5.777 1 68.5 132 ARG B N 1
ATOM 2113 C CA . ARG B 1 132 ? 1.237 22.25 5.293 1 68.5 132 ARG B CA 1
ATOM 2114 C C . ARG B 1 132 ? 1.213 22.078 3.777 1 68.5 132 ARG B C 1
ATOM 2116 O O . ARG B 1 132 ? 0.447 21.266 3.25 1 68.5 132 ARG B O 1
ATOM 2123 N N . LYS B 1 133 ? 2.033 22.844 3.1 1 71.06 133 LYS B N 1
ATOM 2124 C CA . LYS B 1 133 ? 2.117 22.766 1.645 1 71.06 133 LYS B CA 1
ATOM 2125 C C . LYS B 1 133 ? 2.623 21.391 1.205 1 71.06 133 LYS B C 1
ATOM 2127 O O . LYS B 1 133 ? 2.117 20.812 0.238 1 71.06 133 LYS B O 1
ATOM 2132 N N . ILE B 1 134 ? 3.586 20.953 1.925 1 70.81 134 ILE B N 1
ATOM 2133 C CA . ILE B 1 134 ? 4.164 19.656 1.632 1 70.81 134 ILE B CA 1
ATOM 2134 C C . ILE B 1 134 ? 3.107 18.562 1.83 1 70.81 134 ILE B C 1
ATOM 2136 O O . ILE B 1 134 ? 2.943 17.688 0.98 1 70.81 134 ILE B O 1
ATOM 2140 N N . CYS B 1 135 ? 2.5 18.688 2.9 1 71.25 135 CYS B N 1
ATOM 2141 C CA . CYS B 1 135 ? 1.449 17.719 3.201 1 71.25 135 CYS B CA 1
ATOM 2142 C C . CYS B 1 135 ? 0.376 17.734 2.119 1 71.25 135 CYS B C 1
ATOM 2144 O O . CYS B 1 135 ? -0.048 16.672 1.653 1 71.25 135 CYS B O 1
ATOM 2146 N N . ASP B 1 136 ? -0.008 18.984 1.729 1 69.88 136 ASP B N 1
ATOM 2147 C CA . ASP B 1 136 ? -1.039 19.109 0.705 1 69.88 136 ASP B CA 1
ATOM 2148 C C . ASP B 1 136 ? -0.596 18.469 -0.61 1 69.88 136 ASP B C 1
ATOM 2150 O O . ASP B 1 136 ? -1.393 17.828 -1.29 1 69.88 136 ASP B O 1
ATOM 2154 N N . GLN B 1 137 ? 0.53 18.672 -0.98 1 69.56 137 GLN B N 1
ATOM 2155 C CA . GLN B 1 137 ? 1.071 18.125 -2.223 1 69.56 137 GLN B CA 1
ATOM 2156 C C . GLN B 1 137 ? 1.082 16.609 -2.199 1 69.56 137 GLN B C 1
ATOM 2158 O O . GLN B 1 137 ? 0.725 15.961 -3.188 1 69.56 137 GLN B O 1
ATOM 2163 N N . ILE B 1 138 ? 1.461 16.062 -1.068 1 69.5 138 ILE B N 1
ATOM 2164 C CA . ILE B 1 138 ? 1.572 14.609 -0.939 1 69.5 138 ILE B CA 1
ATOM 2165 C C . ILE B 1 138 ? 0.18 13.984 -0.939 1 69.5 138 ILE B C 1
ATOM 2167 O O . ILE B 1 138 ? -0.035 12.93 -1.547 1 69.5 138 ILE B O 1
ATOM 2171 N N . LEU B 1 139 ? -0.615 14.648 -0.236 1 67.5 139 LEU B N 1
ATOM 2172 C CA . LEU B 1 139 ? -1.975 14.133 -0.118 1 67.5 139 LEU B CA 1
ATOM 2173 C C . LEU B 1 139 ? -2.662 14.094 -1.479 1 67.5 139 LEU B C 1
ATOM 2175 O O . LEU B 1 139 ? -3.488 13.219 -1.736 1 67.5 139 LEU B O 1
ATOM 2179 N N . MET B 1 140 ? -2.314 15.016 -2.344 1 64 140 MET B N 1
ATOM 2180 C CA . MET B 1 140 ? -2.887 15.039 -3.686 1 64 140 MET B CA 1
ATOM 2181 C C . MET B 1 140 ? -2.436 13.82 -4.492 1 64 140 MET B C 1
ATOM 2183 O O . MET B 1 140 ? -3.131 13.391 -5.414 1 64 140 MET B O 1
ATOM 2187 N N . ARG B 1 141 ? -1.35 13.25 -4.113 1 61.84 141 ARG B N 1
ATOM 2188 C CA . ARG B 1 141 ? -0.815 12.102 -4.836 1 61.84 141 ARG B CA 1
ATOM 2189 C C . ARG B 1 141 ? -1.396 10.797 -4.301 1 61.84 141 ARG B C 1
ATOM 2191 O O . ARG B 1 141 ? -1.473 9.805 -5.023 1 61.84 141 ARG B O 1
ATOM 2198 N N . MET B 1 142 ? -1.629 10.805 -2.9 1 61.69 142 MET B N 1
ATOM 2199 C CA . MET B 1 142 ? -2.158 9.578 -2.301 1 61.69 142 MET B CA 1
ATOM 2200 C C . MET B 1 142 ? -3.492 9.203 -2.934 1 61.69 142 MET B C 1
ATOM 2202 O O . MET B 1 142 ? -3.916 8.047 -2.852 1 61.69 142 MET B O 1
ATOM 2206 N N . LYS B 1 143 ? -4.305 10.008 -3.555 1 49.81 143 LYS B N 1
ATOM 2207 C CA . LYS B 1 143 ? -5.676 9.812 -4.004 1 49.81 143 LYS B CA 1
ATOM 2208 C C . LYS B 1 143 ? -5.836 8.469 -4.715 1 49.81 143 LYS B C 1
ATOM 2210 O O . LYS B 1 143 ? -6.738 7.695 -4.398 1 49.81 143 LYS B O 1
ATOM 2215 N N . ASP B 1 144 ? -5.691 8.453 -6.1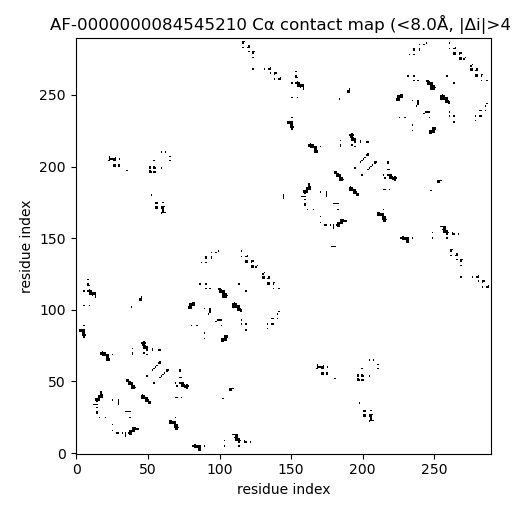45 1 47.22 144 ASP B N 1
ATOM 2216 C CA . ASP B 1 144 ? -6.5 7.773 -7.156 1 47.22 144 ASP B CA 1
ATOM 2217 C C . ASP B 1 144 ? -6.102 6.305 -7.281 1 47.22 144 ASP B C 1
ATOM 2219 O O . ASP B 1 144 ? -6.613 5.594 -8.148 1 47.22 144 ASP B O 1
ATOM 2223 N N . ASP B 1 145 ? -5.145 5.66 -6.543 1 38 145 ASP B N 1
ATOM 2224 C CA . ASP B 1 145 ? -5.051 4.344 -7.168 1 38 145 ASP B CA 1
ATOM 2225 C C . ASP B 1 145 ? -6.18 3.432 -6.691 1 38 145 ASP B C 1
ATOM 2227 O O . ASP B 1 145 ? -6.555 3.461 -5.516 1 38 145 ASP B O 1
#

Sequence (290 aa):
MDNTFVSQVMSKNVLTADKSTSLQDVAQKMKKMSVGCVVVTDQSKPIGIVTERDFVTKVAAEGRPLFTEIGEVMSSPLITISPEETIWEASEIMKEKVIHKLPVKENDQITGMITTTDIVKISSVGSDSQMRKICDQILMRMKDDMDNTFVSQVMSKNVLTADKSTSLQDVAQKMKKMSVGCVVVTDQSKPIGIVTERDFVTKVAAEGRPLFTEIGEVMSSPLITISPEETIWEASEIMKEKVIHKLPVKENDQITGMITTTDIVKISSVGSDSQMRKICDQILMRMKDD

InterPro domains:
  IPR000644 CBS domain [PF00571] (6-59)
  IPR000644 CBS domain [PF00571] (70-122)
  IPR000644 CBS domain [PS51371] (10-66)
  IPR000644 CBS domain [PS51371] (74-129)
  IPR000644 CBS domain [SM00116] (13-60)
  IPR000644 CBS domain [SM00116] (77-124)
  IPR046342 CBS domain superfamily [G3DSA:3.10.580.10] (3-144)
  IPR046342 CBS domain superfamily [SSF54631] (1-121)
  IPR051257 Diverse Function CBS-Domain-Containing Protein [PTHR43080] (3-122)

Radius of gyration: 19.2 Å; Cα contacts (8 Å, |Δi|>4): 577; chains: 2; bounding box: 56×49×33 Å

Secondary structure (DSSP, 8-state):
----BGGGT-B----EEETTSBHHHHHHHHHHHT-SEEEEEETTEEEEEEEHHHIIIIIITTT--TTSBGGGT-BSSPP-B-TTSBHHHHHHHHHHHT-SEEEEEETTEEEEEEEHHHHHHHHHSS--HHHHHHHHHHHHHHS--/----BGGGT-B----EEETTSBHHHHHHHHHHHT-SEEEEEETTEEEEEEEHHHIIIIIITTT--TTSBGGGT-BSSPP-B-TTSBHHHHHHHHHHHT-SEEEEEETTEEEEEEEHHHHHHHHHHS--HHHHHHHHHHHHHHS--

Nearest PDB structures (foldseek):
  2ef7-assembly1_A-2  TM=8.497E-01  e=5.870E-14  Sulfurisphaera tokodaii str. 7
  2yzi-assembly1_A  TM=8.669E-01  e=2.218E-12  Pyrococcus horikoshii
  2rc3-assembly2_B  TM=8.863E-01  e=1.553E-10  Nitrosomonas europaea ATCC 19718
  1pbj-assembly1_A  TM=7.899E-01  e=5.950E-11  Methanothermobacter thermautotrophicus str. Delta H
  6xyl-assembly1_F  TM=7.823E-01  e=5.631E-08  Toxoplasma gondii ME49